Protein AF-A0A948BK67-F1 (afdb_monomer_lite)

Sequence (269 aa):
MIAENPGLGVGPEWIDKSIKQIMNIDFAQYCSCSNPEFAYELKALFIIAAKDGGKRSFLITENIPMFFSLVLCCYGIEWSNELKNLRRKANSFIRKKKKNTPFWQNYPLFSDTDEISPFSIDSRIAARIADLTPMARLHLLSFAEKGVASLMKGASHKMRSLGLNPLETAPVILASDLCELIADFEVVKDIYSKNDLITLLEEKGIDFKKSWKKGQLLEAIASRDPAFVDQVSDREKIVRIKPEYQHEFYSMVAHAKTMQKNIELLCFA

Radius of gyration: 22.06 Å; chains: 1; bounding box: 52×49×60 Å

pLDDT: mean 88.75, std 11.78, range [31.38, 97.62]

Foldseek 3Di:
DPPQQCQDDDPPVQLVVQLVVLVPDPCVQFKDFPDPCLSVVLSLLSSLLCPSDGALLCCVVVLSLLLVLLLPLLTQMDGDPCLVVLLVLNQVVLVVCLVPPPSSVPDDRDDPPLDADRADFPNVVSVLLNVADSLLSSLVLQCLVVQKAQLQPSDDPVSVSSVRDSVVNLVVNVVSVQKDQDLDLVRVLVVDDLVRLVVVCVVVVFDDDPPDDSSVSSVSVCVVPVCVSVVCSVVRVIIGGDPVCSVSSVSSSVSSVSCSVSSSSVSSD

Secondary structure (DSSP, 8-state):
---S---S---THHHHHHHHHHHT--GGGTEE-S-THHHHHHHHHHHHHGGG-S-GGGGGGGTHHHHHHHHHTTS-PEEPTTHHHHHHHHHHHHHHHTTT-HHHHHPPPPPTT-PPPP----HHHHHHHHTS-HHHHHHHHHHGGGSEEEHHHH--HHHHHTT--HHHHHHHHHHTTSEEE---HHHHHHHS-HHHHHHHHHHTT----TT--HHHHHHHHHHH-TTHHHHHHHHHTEEEE-GGGHHHHHHHHHHHHHHHHHHHHHTT-

Structure (mmCIF, N/CA/C/O backbone):
data_AF-A0A948BK67-F1
#
_entry.id   AF-A0A948BK67-F1
#
loop_
_atom_site.group_PDB
_atom_site.id
_atom_site.type_symbol
_atom_site.label_atom_id
_atom_site.label_alt_id
_atom_site.label_comp_id
_atom_site.label_asym_id
_atom_site.label_entity_id
_atom_site.label_seq_id
_atom_site.pdbx_PDB_ins_code
_atom_site.Cartn_x
_atom_site.Cartn_y
_atom_site.Cartn_z
_atom_site.occupancy
_atom_site.B_iso_or_equiv
_atom_site.auth_seq_id
_atom_site.auth_comp_id
_atom_site.auth_asym_id
_atom_site.auth_atom_id
_atom_site.pdbx_PDB_model_num
ATOM 1 N N . MET A 1 1 ? 13.387 30.067 -8.156 1.00 36.12 1 MET A N 1
ATOM 2 C CA . MET A 1 1 ? 13.309 28.757 -8.846 1.00 36.12 1 MET A CA 1
ATOM 3 C C . MET A 1 1 ? 11.980 28.075 -8.500 1.00 36.12 1 MET A C 1
ATOM 5 O O . MET A 1 1 ? 11.963 27.163 -7.691 1.00 36.12 1 MET A O 1
ATOM 9 N N . ILE A 1 2 ? 10.865 28.533 -9.083 1.00 31.38 2 ILE A N 1
ATOM 10 C CA . ILE A 1 2 ? 9.512 27.948 -8.923 1.00 31.38 2 ILE A CA 1
ATOM 11 C C . ILE A 1 2 ? 8.970 27.642 -10.331 1.00 31.38 2 ILE A C 1
ATOM 13 O O . ILE A 1 2 ? 7.952 28.167 -10.753 1.00 31.38 2 ILE A O 1
ATOM 17 N N . ALA A 1 3 ? 9.739 26.895 -11.129 1.00 38.38 3 ALA A N 1
ATOM 18 C CA . ALA A 1 3 ? 9.403 26.617 -12.533 1.00 38.38 3 ALA A CA 1
ATOM 19 C C . ALA A 1 3 ? 9.453 25.122 -12.892 1.00 38.38 3 ALA A C 1
ATOM 21 O O . ALA A 1 3 ? 9.181 24.756 -14.028 1.00 38.38 3 ALA A O 1
ATOM 22 N N . GLU A 1 4 ? 9.789 24.242 -11.942 1.00 42.09 4 GLU A N 1
ATOM 23 C CA . GLU A 1 4 ? 9.797 22.787 -12.174 1.00 42.09 4 GLU A CA 1
ATOM 24 C C . GLU A 1 4 ? 8.578 22.065 -11.570 1.00 42.09 4 GLU A C 1
ATOM 26 O O . GLU A 1 4 ? 8.470 20.853 -11.726 1.00 42.09 4 GLU A O 1
ATOM 31 N N . ASN A 1 5 ? 7.650 22.788 -10.930 1.00 46.75 5 ASN A N 1
ATOM 32 C CA . ASN A 1 5 ? 6.375 22.242 -10.464 1.00 46.75 5 ASN A CA 1
ATOM 33 C C . ASN A 1 5 ? 5.241 23.224 -10.819 1.00 46.75 5 ASN A C 1
ATOM 35 O O . ASN A 1 5 ? 4.998 24.170 -10.063 1.00 46.75 5 ASN A O 1
ATOM 39 N N . PRO A 1 6 ? 4.619 23.103 -12.006 1.00 40.31 6 PRO A N 1
ATOM 40 C CA . PRO A 1 6 ? 3.613 24.044 -12.469 1.00 40.31 6 PRO A CA 1
ATOM 41 C C . PRO A 1 6 ? 2.272 23.651 -11.850 1.00 40.31 6 PRO A C 1
ATOM 43 O O . PRO A 1 6 ? 1.408 23.091 -12.511 1.00 40.31 6 PRO A O 1
ATOM 46 N N . GLY A 1 7 ? 2.106 23.921 -10.556 1.00 44.62 7 GLY A N 1
ATOM 47 C CA . GLY A 1 7 ? 0.868 23.609 -9.841 1.00 44.62 7 GLY A CA 1
ATOM 48 C C . GLY A 1 7 ? -0.361 24.376 -10.339 1.00 44.62 7 GLY A C 1
ATOM 49 O O . GLY A 1 7 ? -1.461 24.092 -9.887 1.00 44.62 7 GLY A O 1
ATOM 50 N N . LEU A 1 8 ? -0.221 25.347 -11.247 1.00 45.31 8 LEU A N 1
ATOM 51 C CA . LEU A 1 8 ? -1.327 26.172 -11.729 1.00 45.31 8 LEU A CA 1
ATOM 52 C C . LEU A 1 8 ? -1.055 26.620 -13.177 1.00 45.31 8 LEU A C 1
ATOM 54 O O . LEU A 1 8 ? -0.141 27.407 -13.411 1.00 45.31 8 LEU A O 1
ATOM 58 N N . GLY A 1 9 ? -1.861 26.143 -14.136 1.00 43.44 9 GLY A N 1
ATOM 59 C CA . GLY A 1 9 ? -2.033 26.813 -15.436 1.00 43.44 9 GLY A CA 1
ATOM 60 C C . GLY A 1 9 ? -1.547 26.099 -16.703 1.00 43.44 9 GLY A C 1
ATOM 61 O O . GLY A 1 9 ? -1.050 26.773 -17.600 1.00 43.44 9 GLY A O 1
ATOM 62 N N . VAL A 1 10 ? -1.694 24.776 -16.833 1.00 50.28 10 VAL A N 1
ATOM 63 C CA . VAL A 1 10 ? -1.380 24.084 -18.098 1.00 50.28 10 VAL A CA 1
ATOM 64 C C . VAL A 1 10 ? -2.610 23.297 -18.572 1.00 50.28 10 VAL A C 1
ATOM 66 O O . VAL A 1 10 ? -3.127 22.462 -17.833 1.00 50.28 10 VAL A O 1
ATOM 69 N N . GLY A 1 11 ? -3.116 23.601 -19.775 1.00 54.94 11 GLY A N 1
ATOM 70 C CA . GLY A 1 11 ? -4.283 22.936 -20.383 1.00 54.94 11 GLY A CA 1
ATOM 71 C C . GLY A 1 11 ? -4.038 21.451 -20.711 1.00 54.94 11 GLY A C 1
ATOM 72 O O . GLY A 1 11 ? -2.898 21.008 -20.642 1.00 54.94 11 GLY A O 1
ATOM 73 N N . PRO A 1 12 ? -5.057 20.664 -21.101 1.00 63.28 12 PRO A N 1
ATOM 74 C CA . PRO A 1 12 ? -4.983 19.193 -21.223 1.00 63.28 12 PRO A CA 1
ATOM 75 C C . PRO A 1 12 ? -3.845 18.644 -22.116 1.00 63.28 12 PRO A C 1
ATOM 77 O O . PRO A 1 12 ? -3.436 17.496 -21.982 1.00 63.28 12 PRO A O 1
ATOM 80 N N . GLU A 1 13 ? -3.242 19.468 -22.967 1.00 72.38 13 GLU A N 1
ATOM 81 C CA . GLU A 1 13 ? -2.124 19.094 -23.840 1.00 72.38 13 GLU A CA 1
ATOM 82 C C . GLU A 1 13 ? -0.883 18.558 -23.098 1.00 72.38 13 GLU A C 1
ATOM 84 O O . GLU A 1 13 ? -0.126 17.746 -23.643 1.00 72.38 13 GLU A O 1
ATOM 89 N N . TRP A 1 14 ? -0.635 18.991 -21.854 1.00 74.06 14 TRP A N 1
ATOM 90 C CA . TRP A 1 14 ? 0.528 18.504 -21.102 1.00 74.06 14 TRP A CA 1
ATOM 91 C C . TRP A 1 14 ? 0.354 17.048 -20.664 1.00 74.06 14 TRP A C 1
ATOM 93 O O . TRP A 1 14 ? 1.332 16.294 -20.690 1.00 74.06 14 TRP A O 1
ATOM 103 N N . ILE A 1 15 ? -0.869 16.642 -20.296 1.00 79.62 15 ILE A N 1
ATOM 104 C CA . ILE A 1 15 ? -1.138 15.265 -19.881 1.00 79.62 15 ILE A CA 1
ATOM 105 C C . ILE A 1 15 ? -1.090 14.345 -21.099 1.00 79.62 15 ILE A C 1
ATOM 107 O O . ILE A 1 15 ? -0.461 13.293 -21.023 1.00 79.62 15 ILE A O 1
ATOM 111 N N . ASP A 1 16 ? -1.573 14.798 -22.259 1.00 83.69 16 ASP A N 1
ATOM 112 C CA . ASP A 1 16 ? -1.442 14.068 -23.526 1.00 83.69 16 ASP A CA 1
ATOM 113 C C . ASP A 1 16 ? 0.023 13.830 -23.902 1.00 83.69 16 ASP A C 1
ATOM 115 O O . ASP A 1 16 ? 0.402 12.740 -24.342 1.00 83.69 16 ASP A O 1
ATOM 119 N N . LYS A 1 17 ? 0.885 14.837 -23.707 1.00 86.25 17 LYS A N 1
ATOM 120 C CA . LYS A 1 17 ? 2.327 14.699 -23.937 1.00 86.25 17 LYS A CA 1
ATOM 121 C C . LYS A 1 17 ? 2.958 13.701 -22.967 1.00 86.25 17 LYS A C 1
ATOM 123 O O . LYS A 1 17 ? 3.756 12.871 -23.404 1.00 86.25 17 LYS A O 1
ATOM 128 N N . SER A 1 18 ? 2.612 13.762 -21.683 1.00 86.50 18 SER A N 1
ATOM 129 C CA . SER A 1 18 ? 3.101 12.817 -20.671 1.00 86.50 18 SER A CA 1
ATOM 130 C C . SER A 1 18 ? 2.647 11.386 -20.962 1.00 86.50 18 SER A C 1
ATOM 132 O O . SER A 1 18 ? 3.473 10.474 -20.940 1.00 86.50 18 SER A O 1
ATOM 134 N N . ILE A 1 19 ? 1.375 11.194 -21.322 1.00 89.69 19 ILE A N 1
ATOM 135 C CA . ILE A 1 19 ? 0.815 9.900 -21.725 1.00 89.69 19 ILE A CA 1
ATOM 136 C C . ILE A 1 19 ? 1.571 9.364 -22.940 1.00 89.69 19 ILE A C 1
ATOM 138 O O . ILE A 1 19 ? 2.088 8.253 -22.882 1.00 89.69 19 ILE A O 1
ATOM 142 N N . LYS A 1 20 ? 1.726 10.157 -24.009 1.00 90.19 20 LYS A N 1
ATOM 143 C CA . LYS A 1 20 ? 2.494 9.750 -25.201 1.00 90.19 20 LYS A CA 1
ATOM 144 C C . LYS A 1 20 ? 3.927 9.353 -24.849 1.00 90.19 20 LYS A C 1
ATOM 146 O O . LYS A 1 20 ? 4.416 8.336 -25.329 1.00 90.19 20 LYS A O 1
ATOM 151 N N . GLN A 1 21 ? 4.594 10.122 -23.988 1.00 91.25 21 GLN A N 1
ATOM 152 C CA . GLN A 1 21 ? 5.943 9.790 -23.533 1.00 91.25 21 GLN A CA 1
ATOM 153 C C . GLN A 1 21 ? 5.996 8.454 -22.794 1.00 91.25 21 GLN A C 1
ATOM 155 O O . GLN A 1 21 ? 6.935 7.709 -23.030 1.00 91.25 21 GLN A O 1
ATOM 160 N N . ILE A 1 22 ? 5.027 8.157 -21.924 1.00 93.25 22 ILE A N 1
ATOM 161 C CA . ILE A 1 22 ? 4.960 6.888 -21.182 1.00 93.25 22 ILE A CA 1
ATOM 162 C C . ILE A 1 22 ? 4.625 5.725 -22.117 1.00 93.25 22 ILE A C 1
ATOM 164 O O . ILE A 1 22 ? 5.255 4.673 -22.042 1.00 93.25 22 ILE A O 1
ATOM 168 N N . MET A 1 23 ? 3.678 5.918 -23.036 1.00 92.75 23 MET A N 1
ATOM 169 C CA . MET A 1 23 ? 3.281 4.892 -24.002 1.00 92.75 23 MET A CA 1
ATOM 170 C C . MET A 1 23 ? 4.434 4.477 -24.920 1.00 92.75 23 MET A C 1
ATOM 172 O O . MET A 1 23 ? 4.515 3.298 -25.272 1.00 92.75 23 MET A O 1
ATOM 176 N N . ASN A 1 24 ? 5.336 5.415 -25.230 1.00 93.88 24 ASN A N 1
ATOM 177 C CA . ASN A 1 24 ? 6.541 5.198 -26.030 1.00 93.88 24 ASN A CA 1
ATOM 178 C C . ASN A 1 24 ? 7.707 4.554 -25.258 1.00 93.88 24 ASN A C 1
ATOM 180 O O . ASN A 1 24 ? 8.718 4.233 -25.878 1.00 93.88 24 ASN A O 1
ATOM 184 N N . ILE A 1 25 ? 7.613 4.383 -23.933 1.00 92.44 25 ILE A N 1
ATOM 185 C CA . ILE A 1 25 ? 8.629 3.636 -23.183 1.00 92.44 25 ILE A CA 1
ATOM 186 C C . ILE A 1 25 ? 8.475 2.154 -23.520 1.00 92.44 25 ILE A C 1
ATOM 188 O O . ILE A 1 25 ? 7.410 1.558 -23.310 1.00 92.44 25 ILE A O 1
ATOM 192 N N . ASP A 1 26 ? 9.561 1.554 -23.997 1.00 92.06 26 ASP A N 1
ATOM 193 C CA . ASP A 1 26 ? 9.670 0.110 -24.142 1.00 92.06 26 ASP A CA 1
ATOM 194 C C . ASP A 1 26 ? 10.043 -0.524 -22.795 1.00 92.06 26 ASP A C 1
ATOM 196 O O . ASP A 1 26 ? 11.209 -0.760 -22.485 1.00 92.06 26 ASP A O 1
ATOM 200 N N . PHE A 1 27 ? 9.039 -0.753 -21.944 1.00 92.12 27 PHE A N 1
ATOM 201 C CA . PHE A 1 27 ? 9.260 -1.398 -20.647 1.00 92.12 27 PHE A CA 1
ATOM 202 C C . PHE A 1 27 ? 9.776 -2.839 -20.775 1.00 92.12 27 PHE A C 1
ATOM 204 O O . PHE A 1 27 ? 10.457 -3.300 -19.859 1.00 92.12 27 PHE A O 1
ATOM 211 N N . ALA A 1 28 ? 9.529 -3.515 -21.905 1.00 91.62 28 ALA A N 1
ATOM 212 C CA . ALA A 1 28 ? 10.015 -4.873 -22.144 1.00 91.62 28 ALA A CA 1
ATOM 213 C C . ALA A 1 28 ? 11.549 -4.930 -22.242 1.00 91.62 28 ALA A C 1
ATOM 215 O O . ALA A 1 28 ? 12.147 -5.949 -21.904 1.00 91.62 28 ALA A O 1
ATOM 216 N N . GLN A 1 29 ? 12.200 -3.817 -22.609 1.00 93.06 29 GLN A N 1
ATOM 217 C CA . GLN A 1 29 ? 13.656 -3.691 -22.542 1.00 93.06 29 GLN A CA 1
ATOM 218 C C . GLN A 1 29 ? 14.184 -3.845 -21.108 1.00 93.06 29 GLN A C 1
ATOM 220 O O . GLN A 1 29 ? 15.306 -4.304 -20.928 1.00 93.06 29 GLN A O 1
ATOM 225 N N . TYR A 1 30 ? 13.413 -3.447 -20.090 1.00 92.44 30 TYR A N 1
ATOM 226 C CA . TYR A 1 30 ? 13.887 -3.355 -18.706 1.00 92.44 30 TYR A CA 1
ATOM 227 C C . TYR A 1 30 ? 13.404 -4.500 -17.820 1.00 92.44 30 TYR A C 1
ATOM 229 O O . TYR A 1 30 ? 14.154 -4.935 -16.944 1.00 92.44 30 TYR A O 1
ATOM 237 N N . CYS A 1 31 ? 12.187 -4.984 -18.043 1.00 91.38 31 CYS A N 1
ATOM 238 C CA . CYS A 1 31 ? 11.559 -6.030 -17.248 1.00 91.38 31 CYS A CA 1
ATOM 239 C C . CYS A 1 31 ? 10.608 -6.875 -18.094 1.00 91.38 31 CYS A C 1
ATOM 241 O O . CYS A 1 31 ? 9.979 -6.368 -19.022 1.00 91.38 31 CYS A O 1
ATOM 243 N N . SER A 1 32 ? 10.449 -8.142 -17.726 1.00 89.94 32 SER A N 1
ATOM 244 C CA . SER A 1 32 ? 9.515 -9.060 -18.370 1.00 89.94 32 SER A CA 1
ATOM 245 C C . SER A 1 32 ? 8.740 -9.880 -17.343 1.00 89.94 32 SER A C 1
ATOM 247 O O . SER A 1 32 ? 9.155 -10.022 -16.194 1.00 89.94 32 SER A O 1
ATOM 249 N N . CYS A 1 33 ? 7.579 -10.375 -17.751 1.00 88.19 33 CYS A N 1
ATOM 250 C CA . CYS A 1 33 ? 6.744 -11.269 -16.968 1.00 88.19 33 CYS A CA 1
ATOM 251 C C . CYS A 1 33 ? 5.984 -12.180 -17.935 1.00 88.19 33 CYS A C 1
ATOM 253 O O . CYS A 1 33 ? 5.685 -11.775 -19.060 1.00 88.19 33 CYS A O 1
ATOM 255 N N . SER A 1 34 ? 5.646 -13.391 -17.498 1.00 84.94 34 SER A N 1
ATOM 256 C CA . SER A 1 34 ? 4.784 -14.296 -18.261 1.00 84.94 34 SER A CA 1
ATOM 257 C C . SER A 1 34 ? 3.343 -13.786 -18.375 1.00 84.94 34 SER A C 1
ATOM 259 O O . SER A 1 34 ? 2.644 -14.157 -19.316 1.00 84.94 34 SER A O 1
ATOM 261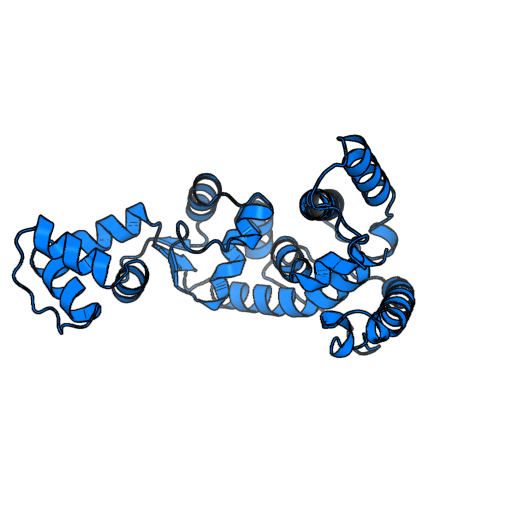 N N . ASN A 1 35 ? 2.896 -12.930 -17.448 1.00 84.75 35 ASN A N 1
ATOM 262 C CA . ASN A 1 35 ? 1.565 -12.336 -17.498 1.00 84.75 35 ASN A CA 1
ATOM 263 C C . ASN A 1 35 ? 1.532 -11.169 -18.515 1.00 84.75 35 ASN A C 1
ATOM 265 O O . ASN A 1 35 ? 2.246 -10.180 -18.323 1.00 84.75 35 ASN A O 1
ATOM 269 N N . PRO A 1 36 ? 0.696 -11.237 -19.571 1.00 81.81 36 PRO A N 1
ATOM 270 C CA . PRO A 1 36 ? 0.620 -10.197 -20.598 1.00 81.81 36 PRO A CA 1
ATOM 271 C C . PRO A 1 36 ? 0.027 -8.869 -20.098 1.00 81.81 36 PRO A C 1
ATOM 273 O O . PRO A 1 36 ? 0.281 -7.825 -20.701 1.00 81.81 36 PRO A O 1
ATOM 276 N N . GLU A 1 37 ? -0.737 -8.872 -19.003 1.00 85.25 37 GLU A N 1
ATOM 277 C CA . GLU A 1 37 ? -1.351 -7.668 -18.428 1.00 85.25 37 GLU A CA 1
ATOM 278 C C . GLU A 1 37 ? -0.326 -6.775 -17.722 1.00 85.25 37 GLU A C 1
ATOM 280 O O . GLU A 1 37 ? -0.482 -5.553 -17.699 1.00 85.25 37 GLU A O 1
ATOM 285 N N . PHE A 1 38 ? 0.776 -7.359 -17.239 1.00 89.44 38 PHE A N 1
ATOM 286 C CA . PHE A 1 38 ? 1.829 -6.666 -16.495 1.00 89.44 38 PHE A CA 1
ATOM 287 C C . PHE A 1 38 ? 2.298 -5.371 -17.178 1.00 89.44 38 PHE A C 1
ATOM 289 O O . PHE A 1 38 ? 2.384 -4.316 -16.547 1.00 89.44 38 PHE A O 1
ATOM 296 N N . ALA A 1 39 ? 2.582 -5.431 -18.482 1.00 89.19 39 ALA A N 1
ATOM 297 C CA . ALA A 1 39 ? 3.095 -4.280 -19.221 1.00 89.19 39 ALA A CA 1
ATOM 298 C C . ALA A 1 39 ? 2.056 -3.151 -19.336 1.00 89.19 39 ALA A C 1
ATOM 300 O O . ALA A 1 39 ? 2.412 -1.969 -19.274 1.00 89.19 39 ALA A O 1
ATOM 301 N N . TYR A 1 40 ? 0.775 -3.502 -19.487 1.00 90.75 40 TYR A N 1
ATOM 302 C CA . TYR A 1 40 ? -0.317 -2.532 -19.538 1.00 90.75 40 TYR A CA 1
ATOM 303 C C . TYR A 1 40 ? -0.541 -1.886 -18.173 1.00 90.75 40 TYR A C 1
ATOM 305 O O . TYR A 1 40 ? -0.668 -0.664 -18.094 1.00 90.75 40 TYR A O 1
ATOM 313 N N . GLU A 1 41 ? -0.505 -2.673 -17.099 1.00 94.19 41 GLU A N 1
ATOM 314 C CA . GLU A 1 41 ? -0.642 -2.159 -15.738 1.00 94.19 41 GLU A CA 1
ATOM 315 C C . GLU A 1 41 ? 0.506 -1.236 -15.350 1.00 94.19 41 GLU A C 1
ATOM 317 O O . GLU A 1 41 ? 0.268 -0.148 -14.829 1.00 94.19 41 GLU A O 1
ATOM 322 N N . LEU A 1 42 ? 1.747 -1.614 -15.663 1.00 94.81 42 LEU A N 1
ATOM 323 C CA . LEU A 1 42 ? 2.912 -0.770 -15.414 1.00 94.81 42 LEU A CA 1
ATOM 324 C C . LEU A 1 42 ? 2.770 0.589 -16.117 1.00 94.81 42 LEU A C 1
ATOM 326 O O . LEU A 1 42 ? 2.984 1.634 -15.498 1.00 94.81 42 LEU A O 1
ATOM 330 N N . LYS A 1 43 ? 2.342 0.598 -17.388 1.00 94.25 43 LYS A N 1
ATOM 331 C CA . LYS A 1 43 ? 2.063 1.841 -18.127 1.00 94.25 43 LYS A CA 1
ATOM 332 C C . LYS A 1 43 ? 0.937 2.648 -17.478 1.00 94.25 43 LYS A C 1
ATOM 334 O O . LYS A 1 43 ? 1.100 3.853 -17.286 1.00 94.25 43 LYS A O 1
ATOM 339 N N . ALA A 1 44 ? -0.170 2.003 -17.113 1.00 94.31 44 ALA A N 1
ATOM 340 C CA . ALA A 1 44 ? -1.310 2.658 -16.476 1.00 94.31 44 ALA A CA 1
ATOM 341 C C . ALA A 1 44 ? -0.922 3.316 -15.142 1.00 94.31 44 ALA A C 1
ATOM 343 O O . ALA A 1 44 ? -1.268 4.473 -14.904 1.00 94.31 44 ALA A O 1
ATOM 344 N N . LEU A 1 45 ? -0.132 2.630 -14.313 1.00 95.38 45 LEU A N 1
ATOM 345 C CA . LEU A 1 45 ? 0.386 3.164 -13.054 1.00 95.38 45 LEU A CA 1
ATOM 346 C C . LEU A 1 45 ? 1.214 4.435 -13.280 1.00 95.38 45 LEU A C 1
ATOM 348 O O . LEU A 1 45 ? 0.971 5.452 -12.626 1.00 95.38 45 LEU A O 1
ATOM 352 N N . PHE A 1 46 ? 2.144 4.423 -14.243 1.00 94.81 46 PHE A N 1
ATOM 353 C CA . PHE A 1 46 ? 2.928 5.614 -14.591 1.00 94.81 46 PHE A CA 1
ATOM 354 C C . PHE A 1 46 ? 2.063 6.766 -15.116 1.00 94.81 46 PHE A C 1
ATOM 356 O O . PHE A 1 46 ? 2.347 7.921 -14.797 1.00 94.81 46 PHE A O 1
ATOM 363 N N . ILE A 1 47 ? 1.021 6.474 -15.901 1.00 93.00 47 ILE A N 1
ATOM 364 C CA . ILE A 1 47 ? 0.085 7.488 -16.409 1.00 93.00 47 ILE A CA 1
ATOM 365 C C . ILE A 1 47 ? -0.666 8.148 -15.252 1.00 93.00 47 ILE A C 1
ATOM 367 O O . ILE A 1 47 ? -0.687 9.374 -15.159 1.00 93.00 47 ILE A O 1
ATOM 371 N N . ILE A 1 48 ? -1.225 7.348 -14.342 1.00 91.94 48 ILE A N 1
ATOM 372 C CA . ILE A 1 48 ? -1.948 7.849 -13.168 1.00 91.94 48 ILE A CA 1
ATOM 373 C C . ILE A 1 48 ? -1.021 8.696 -12.292 1.00 91.94 48 ILE A C 1
ATOM 375 O O . ILE A 1 48 ? -1.389 9.793 -11.881 1.00 91.94 48 ILE A O 1
ATOM 379 N N . ALA A 1 49 ? 0.206 8.236 -12.046 1.00 91.62 49 ALA A N 1
ATOM 380 C CA . ALA A 1 49 ? 1.170 8.989 -11.251 1.00 91.62 49 ALA A CA 1
ATOM 381 C C . ALA A 1 49 ? 1.606 10.310 -11.911 1.00 91.62 49 ALA A C 1
ATOM 383 O O . ALA A 1 49 ? 2.007 11.238 -11.215 1.00 91.62 49 ALA A O 1
ATOM 384 N N . ALA A 1 50 ? 1.506 10.427 -13.237 1.00 88.88 50 ALA A N 1
ATOM 385 C CA . ALA A 1 50 ? 1.831 11.651 -13.962 1.00 88.88 50 ALA A CA 1
ATOM 386 C C . ALA A 1 50 ? 0.709 12.708 -13.937 1.00 88.88 50 ALA A C 1
ATOM 388 O O . ALA A 1 50 ? 0.942 13.823 -14.399 1.00 88.88 50 ALA A O 1
ATOM 389 N N . LYS A 1 51 ? -0.486 12.402 -13.405 1.00 84.88 51 LYS A N 1
ATOM 390 C CA . LYS A 1 51 ? -1.669 13.293 -13.429 1.00 84.88 51 LYS A CA 1
ATOM 391 C C . LYS A 1 51 ? -1.480 14.638 -12.705 1.00 84.88 51 LYS A C 1
ATOM 393 O O . LYS A 1 51 ? -2.226 15.573 -12.968 1.00 84.88 51 LYS A O 1
ATOM 398 N N . ASP A 1 52 ? -0.519 14.723 -11.787 1.00 77.81 52 ASP A N 1
ATOM 399 C CA . ASP A 1 52 ? -0.220 15.951 -11.039 1.00 77.81 52 ASP A CA 1
ATOM 400 C C . ASP A 1 52 ? 0.919 16.754 -11.715 1.00 77.81 52 ASP A C 1
ATOM 402 O O . ASP A 1 52 ? 1.346 17.797 -11.223 1.00 77.81 52 ASP A O 1
ATOM 406 N N . GLY A 1 53 ? 1.399 16.290 -12.878 1.00 77.88 53 GLY A N 1
ATOM 407 C CA . GLY A 1 53 ? 2.456 16.922 -13.658 1.00 77.88 53 GLY A CA 1
ATOM 408 C C . GLY A 1 53 ? 3.871 16.605 -13.166 1.00 77.88 53 GLY A C 1
ATOM 409 O O . GLY A 1 53 ? 4.115 15.686 -12.388 1.00 77.88 53 GLY A O 1
ATOM 410 N N . GLY A 1 54 ? 4.845 17.367 -13.670 1.00 80.69 54 GLY A N 1
ATOM 411 C CA . GLY A 1 54 ? 6.257 17.204 -13.317 1.00 80.69 54 GLY A CA 1
ATOM 412 C C . GLY A 1 54 ? 6.989 16.099 -14.093 1.00 80.69 54 GLY A C 1
ATOM 413 O O . GLY A 1 54 ? 6.447 15.423 -14.965 1.00 80.69 54 GLY A O 1
ATOM 414 N N . LYS A 1 55 ? 8.292 15.953 -13.823 1.00 85.94 55 LYS A N 1
ATOM 415 C CA . LYS A 1 55 ? 9.125 14.909 -14.450 1.00 85.94 55 LYS A CA 1
ATOM 416 C C . LYS A 1 55 ? 9.009 13.605 -13.659 1.00 85.94 55 LYS A C 1
ATOM 418 O O . LYS A 1 55 ? 9.141 13.639 -12.438 1.00 85.94 55 LYS A O 1
ATOM 423 N N . ARG A 1 56 ? 8.914 12.461 -14.353 1.00 90.81 56 ARG A N 1
ATOM 424 C CA . ARG A 1 56 ? 8.842 11.107 -13.751 1.00 90.81 56 ARG A CA 1
ATOM 425 C C . ARG A 1 56 ? 9.904 10.837 -12.681 1.00 90.81 56 ARG A C 1
ATOM 427 O O . ARG A 1 56 ? 9.613 10.205 -11.677 1.00 90.81 56 ARG A O 1
ATOM 434 N N . SER A 1 57 ? 11.110 11.381 -12.838 1.00 89.81 57 SER A N 1
ATOM 435 C CA . SER A 1 57 ? 12.190 11.261 -11.848 1.00 89.81 57 SER A CA 1
ATOM 436 C C . SER A 1 57 ? 11.816 11.758 -10.443 1.00 89.81 57 SER A C 1
ATOM 438 O O . SER A 1 57 ? 12.449 11.360 -9.473 1.00 89.81 57 SER A O 1
ATOM 440 N N . PHE A 1 58 ? 10.827 12.651 -10.318 1.00 90.19 58 PHE A N 1
ATOM 441 C CA . PHE A 1 58 ? 10.359 13.168 -9.029 1.00 90.19 58 PHE A CA 1
ATOM 442 C C . PHE A 1 58 ? 9.282 12.302 -8.370 1.00 90.19 58 PHE A C 1
ATOM 444 O O . PHE A 1 58 ? 9.018 12.498 -7.193 1.00 90.19 58 PHE A O 1
ATOM 451 N N . LEU A 1 59 ? 8.736 11.287 -9.047 1.00 91.56 59 LEU A N 1
ATOM 452 C CA . LEU A 1 59 ? 7.822 10.325 -8.411 1.00 91.56 59 LEU A CA 1
ATOM 453 C C . LEU A 1 59 ? 8.475 9.630 -7.200 1.00 91.56 59 LEU A C 1
ATOM 455 O O . LEU A 1 59 ? 7.811 9.293 -6.221 1.00 91.56 59 LEU A O 1
ATOM 459 N N . ILE A 1 60 ? 9.804 9.492 -7.233 1.00 92.19 60 ILE A N 1
ATOM 460 C CA . ILE A 1 60 ? 10.628 8.959 -6.142 1.00 92.19 60 ILE A CA 1
ATOM 461 C C . ILE A 1 60 ? 10.488 9.793 -4.862 1.00 92.19 60 ILE A C 1
ATOM 463 O O . ILE A 1 60 ? 10.473 9.234 -3.768 1.00 92.19 60 ILE A O 1
ATOM 467 N N . THR A 1 61 ? 10.332 11.120 -4.965 1.00 87.62 61 THR A N 1
ATOM 468 C CA . THR A 1 61 ? 10.265 11.996 -3.780 1.00 87.62 61 THR A CA 1
ATOM 469 C C . THR A 1 61 ? 9.002 11.790 -2.953 1.00 87.62 61 THR A C 1
ATOM 471 O O . THR A 1 61 ? 8.916 12.249 -1.820 1.00 87.62 61 THR A O 1
ATOM 474 N N . GLU A 1 62 ? 8.016 11.110 -3.529 1.00 85.94 62 GLU A N 1
ATOM 475 C CA . GLU A 1 62 ? 6.695 10.901 -2.951 1.00 85.94 62 GLU A CA 1
ATOM 476 C C . GLU A 1 62 ? 6.417 9.431 -2.614 1.00 85.94 62 GLU A C 1
ATOM 478 O O . GLU A 1 62 ? 5.278 9.071 -2.317 1.00 85.94 62 GLU A O 1
ATOM 483 N N . ASN A 1 63 ? 7.450 8.582 -2.666 1.00 88.38 63 ASN A N 1
ATOM 484 C CA . ASN A 1 63 ? 7.362 7.143 -2.413 1.00 88.38 63 ASN A CA 1
ATOM 485 C C . ASN A 1 63 ? 6.402 6.383 -3.360 1.00 88.38 63 ASN A C 1
ATOM 487 O O . ASN A 1 63 ? 5.959 5.280 -3.048 1.00 88.38 63 ASN A O 1
ATOM 491 N N . ILE A 1 64 ? 6.098 6.942 -4.540 1.00 94.12 64 ILE A N 1
ATOM 492 C CA . ILE A 1 64 ? 5.263 6.290 -5.566 1.00 94.12 64 ILE A CA 1
ATOM 493 C C . ILE A 1 64 ? 5.813 4.916 -5.993 1.00 94.12 64 ILE A C 1
ATOM 495 O O . ILE A 1 64 ? 5.015 3.984 -6.115 1.00 94.12 64 ILE A O 1
ATOM 499 N N . PRO A 1 65 ? 7.139 4.726 -6.168 1.00 95.06 65 PRO A N 1
ATOM 500 C CA . PRO A 1 65 ? 7.700 3.427 -6.543 1.00 95.06 65 PRO A CA 1
ATOM 501 C C . PRO A 1 65 ? 7.365 2.291 -5.572 1.00 95.06 65 PRO A C 1
ATOM 503 O O . PRO A 1 65 ? 7.200 1.151 -6.007 1.00 95.06 65 PRO A O 1
ATOM 506 N N . MET A 1 66 ? 7.205 2.583 -4.277 1.00 95.00 66 MET A N 1
ATOM 507 C CA . MET A 1 66 ? 6.782 1.574 -3.305 1.00 95.00 66 MET A CA 1
ATOM 508 C C . MET A 1 66 ? 5.343 1.118 -3.568 1.00 95.00 66 MET A C 1
ATOM 510 O O . MET A 1 66 ? 5.063 -0.077 -3.552 1.00 95.00 66 MET A O 1
ATOM 514 N N . PHE A 1 67 ? 4.429 2.040 -3.887 1.00 95.56 67 PHE A N 1
ATOM 515 C CA . PHE A 1 67 ? 3.050 1.677 -4.227 1.00 95.56 67 PHE A CA 1
ATOM 516 C C . PHE A 1 67 ? 2.979 0.836 -5.497 1.00 95.56 67 PHE A C 1
ATOM 518 O O . PHE A 1 67 ? 2.261 -0.156 -5.529 1.00 95.56 67 PHE A O 1
ATOM 525 N N . PHE A 1 68 ? 3.764 1.179 -6.516 1.00 96.06 68 PHE A N 1
ATOM 526 C CA . PHE A 1 68 ? 3.852 0.369 -7.732 1.00 96.06 68 PHE A CA 1
ATOM 527 C C . PHE A 1 68 ? 4.388 -1.026 -7.417 1.00 96.06 68 PHE A C 1
ATOM 529 O O . PHE A 1 68 ? 3.854 -2.014 -7.907 1.00 96.06 68 PHE A O 1
ATOM 536 N N . SER A 1 69 ? 5.399 -1.117 -6.554 1.00 94.69 69 SER A N 1
ATOM 537 C CA . SER A 1 69 ? 5.961 -2.403 -6.142 1.00 94.69 69 SER A CA 1
ATOM 538 C C . SER A 1 69 ? 4.936 -3.263 -5.409 1.00 94.69 69 SER A C 1
ATOM 540 O O . SER A 1 69 ? 4.845 -4.447 -5.694 1.00 94.69 69 SER A O 1
ATOM 542 N N . LEU A 1 70 ? 4.110 -2.680 -4.533 1.00 94.88 70 LEU A N 1
ATOM 543 C CA . LEU A 1 70 ? 3.012 -3.402 -3.878 1.00 94.88 70 LEU A CA 1
ATOM 544 C C . LEU A 1 70 ? 1.966 -3.897 -4.883 1.00 94.88 70 LEU A C 1
ATOM 546 O O . LEU A 1 70 ? 1.476 -5.009 -4.758 1.00 94.88 70 LEU A O 1
ATOM 550 N N . VAL A 1 71 ? 1.631 -3.104 -5.901 1.00 95.31 71 VAL A N 1
ATOM 551 C CA . VAL A 1 71 ? 0.687 -3.532 -6.947 1.00 95.31 71 VAL A CA 1
ATOM 552 C C . VAL A 1 71 ? 1.249 -4.687 -7.779 1.00 95.31 71 VAL A C 1
ATOM 554 O O . VAL A 1 71 ? 0.518 -5.605 -8.150 1.00 95.31 71 VAL A O 1
ATOM 557 N N . LEU A 1 72 ? 2.544 -4.634 -8.087 1.00 93.62 72 LEU A N 1
ATOM 558 C CA . LEU A 1 72 ? 3.172 -5.505 -9.074 1.00 93.62 72 LEU A CA 1
ATOM 559 C C . LEU A 1 72 ? 3.895 -6.714 -8.462 1.00 93.62 72 LEU A C 1
ATOM 561 O O . LEU A 1 72 ? 4.293 -7.596 -9.212 1.00 93.62 72 LEU A O 1
ATOM 565 N N . CYS A 1 73 ? 4.059 -6.802 -7.136 1.00 91.38 73 CYS A N 1
ATOM 566 C CA . CYS A 1 73 ? 4.804 -7.897 -6.492 1.00 91.38 73 CYS A CA 1
ATOM 567 C C . CYS A 1 73 ? 4.120 -9.267 -6.565 1.00 91.38 73 CYS A C 1
ATOM 569 O O . CYS A 1 73 ? 4.741 -10.276 -6.240 1.00 91.38 73 CYS A O 1
ATOM 571 N N . CYS A 1 74 ? 2.854 -9.314 -6.988 1.00 90.31 74 CYS A N 1
ATOM 572 C CA . CYS A 1 74 ? 2.170 -10.558 -7.337 1.00 90.31 74 CYS A CA 1
ATOM 573 C C . CYS A 1 74 ? 2.665 -11.152 -8.665 1.00 90.31 74 CYS A C 1
ATOM 575 O O . CYS A 1 74 ? 2.491 -12.345 -8.904 1.00 90.31 74 CYS A O 1
ATOM 577 N N . TYR A 1 75 ? 3.310 -10.344 -9.508 1.00 88.88 75 TYR A N 1
ATOM 578 C CA . TYR A 1 75 ? 3.921 -10.802 -10.742 1.00 88.88 75 TYR A CA 1
ATOM 579 C C . TYR A 1 75 ? 5.350 -11.269 -10.480 1.00 88.88 75 TYR A C 1
ATOM 581 O O . TYR A 1 75 ? 6.147 -10.569 -9.856 1.00 88.88 75 TYR A O 1
ATOM 589 N N . GLY A 1 76 ? 5.699 -12.443 -11.007 1.00 85.00 76 GLY A N 1
ATOM 590 C CA . GLY A 1 76 ? 7.089 -12.886 -11.091 1.00 85.00 76 GLY A CA 1
ATOM 591 C C . GLY A 1 76 ? 7.828 -12.056 -12.138 1.00 85.00 76 GLY A C 1
ATOM 592 O O . GLY A 1 76 ? 7.910 -12.467 -13.293 1.00 85.00 76 GLY A O 1
ATOM 593 N N . ILE A 1 77 ? 8.281 -10.857 -11.761 1.00 88.56 77 ILE A N 1
ATOM 594 C CA . ILE A 1 77 ? 8.989 -9.948 -12.668 1.00 88.56 77 ILE A CA 1
ATOM 595 C C . ILE A 1 77 ? 10.449 -10.372 -12.787 1.00 88.56 77 ILE A C 1
ATOM 597 O O . ILE A 1 77 ? 11.194 -10.387 -11.805 1.00 88.56 77 ILE A O 1
ATOM 601 N N . GLU A 1 78 ? 10.878 -10.605 -14.018 1.00 88.75 78 GLU A N 1
ATOM 602 C CA . GLU A 1 78 ? 12.279 -10.769 -14.372 1.00 88.75 78 GLU A CA 1
ATOM 603 C C . GLU A 1 78 ? 12.862 -9.427 -14.812 1.00 88.75 78 GLU A C 1
ATOM 605 O O . GLU A 1 78 ? 12.326 -8.745 -15.688 1.00 88.75 78 GLU A O 1
ATOM 610 N N . TRP A 1 79 ? 13.981 -9.039 -14.207 1.00 89.44 79 TRP A N 1
ATOM 611 C CA . TRP A 1 79 ? 14.649 -7.771 -14.482 1.00 89.44 79 TRP A CA 1
ATOM 612 C C . TRP A 1 79 ? 15.833 -7.976 -15.419 1.00 89.44 79 TRP A C 1
ATOM 614 O O . TRP A 1 79 ? 16.661 -8.861 -15.216 1.00 89.44 79 TRP A O 1
ATOM 624 N N . SER A 1 80 ? 15.938 -7.132 -16.441 1.00 90.25 80 SER A N 1
ATOM 625 C CA . SER A 1 80 ? 17.015 -7.216 -17.425 1.00 90.25 80 SER A CA 1
ATOM 626 C C . SER A 1 80 ? 18.288 -6.490 -16.971 1.00 90.25 80 SER A C 1
ATOM 628 O O . SER A 1 80 ? 18.284 -5.600 -16.112 1.00 90.25 80 SER A O 1
ATOM 630 N N . ASN A 1 81 ? 19.390 -6.777 -17.665 1.00 89.19 81 ASN A N 1
ATOM 631 C CA . ASN A 1 81 ? 20.646 -6.047 -17.505 1.00 89.19 81 ASN A CA 1
ATOM 632 C C . ASN A 1 81 ? 20.577 -4.575 -17.960 1.00 89.19 81 ASN A C 1
ATOM 634 O O . ASN A 1 81 ? 21.445 -3.788 -17.575 1.00 89.19 81 ASN A O 1
ATOM 638 N N . GLU A 1 82 ? 19.554 -4.166 -18.719 1.00 91.12 82 GLU A N 1
ATOM 639 C CA . GLU A 1 82 ? 19.396 -2.782 -19.191 1.00 91.12 82 GLU A CA 1
ATOM 640 C C . GLU A 1 82 ? 19.103 -1.794 -18.054 1.00 91.12 82 GLU A C 1
ATOM 642 O O . GLU A 1 82 ? 19.368 -0.593 -18.179 1.00 91.12 82 GLU A O 1
ATOM 647 N N . LEU A 1 83 ? 18.686 -2.285 -16.880 1.00 90.69 83 LEU A N 1
ATOM 648 C CA . LEU A 1 83 ? 18.621 -1.474 -15.663 1.00 90.69 83 LEU A CA 1
ATOM 649 C C . LEU A 1 83 ? 19.969 -0.825 -15.309 1.00 90.69 83 LEU A C 1
ATOM 651 O O . LEU A 1 83 ? 19.987 0.270 -14.746 1.00 90.69 83 LEU A O 1
ATOM 655 N N . LYS A 1 84 ? 21.107 -1.423 -15.697 1.00 90.88 84 LYS A N 1
ATOM 656 C CA . LYS A 1 84 ? 22.445 -0.826 -15.515 1.00 90.88 84 LYS A CA 1
ATOM 657 C C . LYS A 1 84 ? 22.569 0.515 -16.248 1.00 90.88 84 LYS A C 1
ATOM 659 O O . LYS A 1 84 ? 23.199 1.447 -15.739 1.00 90.88 84 LYS A O 1
ATOM 664 N N . ASN A 1 85 ? 21.932 0.658 -17.411 1.00 92.19 85 ASN A N 1
ATOM 665 C CA . ASN A 1 85 ? 21.908 1.916 -18.154 1.00 92.19 85 ASN A CA 1
ATOM 666 C C . ASN A 1 85 ? 21.019 2.960 -17.461 1.00 92.19 85 ASN A C 1
ATOM 668 O O . ASN A 1 85 ? 21.434 4.116 -17.319 1.00 92.19 85 ASN A O 1
ATOM 672 N N . LEU A 1 86 ? 19.852 2.559 -16.945 1.00 94.00 86 LEU A N 1
ATOM 673 C CA . LEU A 1 86 ? 18.999 3.444 -16.142 1.00 94.00 86 LEU A CA 1
ATOM 674 C C . LEU A 1 86 ? 19.688 3.892 -14.855 1.00 94.00 86 LEU A C 1
ATOM 676 O O . LEU A 1 86 ? 19.646 5.074 -14.527 1.00 94.00 86 LEU A O 1
ATOM 680 N N . ARG A 1 87 ? 20.423 3.002 -14.184 1.00 94.69 87 ARG A N 1
ATOM 681 C CA . ARG A 1 87 ? 21.228 3.317 -12.996 1.00 94.69 87 ARG A CA 1
ATOM 682 C C . ARG A 1 87 ? 22.221 4.446 -13.259 1.00 94.69 87 ARG A C 1
ATOM 684 O O . ARG A 1 87 ? 22.314 5.396 -12.479 1.00 94.69 87 ARG A O 1
ATOM 691 N N . ARG A 1 88 ? 22.938 4.398 -14.388 1.00 94.50 88 ARG A N 1
ATOM 692 C CA . ARG A 1 88 ? 23.865 5.471 -14.797 1.00 94.50 88 ARG A CA 1
ATOM 693 C C . ARG A 1 88 ? 23.128 6.792 -15.039 1.00 94.50 88 ARG A C 1
ATOM 695 O O . ARG A 1 88 ? 23.586 7.832 -14.556 1.00 94.50 88 ARG A O 1
ATOM 702 N N . LYS A 1 89 ? 21.984 6.757 -15.740 1.00 95.44 89 LYS A N 1
ATOM 703 C CA . LYS A 1 89 ? 21.130 7.939 -15.975 1.00 95.44 89 LYS A CA 1
ATOM 704 C C . LYS A 1 89 ? 20.632 8.538 -14.653 1.00 95.44 89 LYS A C 1
ATOM 706 O O . LYS A 1 89 ? 20.817 9.736 -14.425 1.00 95.44 89 LYS A O 1
ATOM 711 N N . ALA A 1 90 ? 20.091 7.706 -13.766 1.00 95.75 90 ALA A N 1
ATOM 712 C CA . ALA A 1 90 ? 19.586 8.075 -12.447 1.00 95.75 90 ALA A CA 1
ATOM 713 C C . ALA A 1 90 ? 20.677 8.723 -11.587 1.00 95.75 90 ALA A C 1
ATOM 715 O O . ALA A 1 90 ? 20.527 9.854 -11.129 1.00 95.75 90 ALA A O 1
ATOM 716 N N . ASN A 1 91 ? 21.836 8.075 -11.457 1.00 96.12 91 ASN A N 1
ATOM 717 C CA . ASN A 1 91 ? 22.955 8.603 -10.676 1.00 96.12 91 ASN A CA 1
ATOM 718 C C . ASN A 1 91 ? 23.512 9.915 -11.256 1.00 96.12 91 ASN A C 1
ATOM 720 O O . ASN A 1 91 ? 23.909 10.806 -10.503 1.00 96.12 91 ASN A O 1
ATOM 724 N N . SER A 1 92 ? 23.528 10.078 -12.584 1.00 96.31 92 SER A N 1
ATOM 725 C CA . SER A 1 92 ? 23.885 11.351 -13.227 1.00 96.31 92 SER A CA 1
ATOM 726 C C . SER A 1 92 ? 22.886 12.459 -12.879 1.00 96.31 92 SER A C 1
ATOM 728 O O . SER A 1 92 ? 23.287 13.566 -12.507 1.00 96.31 92 SER A O 1
ATOM 730 N N . PHE A 1 93 ? 21.586 12.157 -12.928 1.00 95.25 93 PHE A N 1
ATOM 731 C CA . PHE A 1 93 ? 20.530 13.082 -12.521 1.00 95.25 93 PHE A CA 1
ATOM 732 C C . PHE A 1 93 ? 20.650 13.479 -11.043 1.00 95.25 93 PHE A C 1
ATOM 734 O O . PHE A 1 93 ? 20.682 14.673 -10.736 1.00 95.25 93 PHE A O 1
ATOM 741 N N . ILE A 1 94 ? 20.795 12.506 -10.138 1.00 95.00 94 ILE A N 1
ATOM 742 C CA . ILE A 1 94 ? 20.908 12.735 -8.690 1.00 95.00 94 ILE A CA 1
ATOM 743 C C . ILE A 1 94 ? 22.108 13.637 -8.385 1.00 95.00 94 ILE A C 1
ATOM 745 O O . ILE A 1 94 ? 21.963 14.638 -7.685 1.00 95.00 94 ILE A O 1
ATOM 749 N N . ARG A 1 95 ? 23.285 13.363 -8.968 1.00 95.25 95 ARG A N 1
ATOM 750 C CA . ARG A 1 95 ? 24.483 14.208 -8.788 1.00 95.25 95 ARG A CA 1
ATOM 751 C C . ARG A 1 95 ? 24.257 15.653 -9.232 1.00 95.25 95 ARG A C 1
ATOM 753 O O . ARG A 1 95 ? 24.729 16.572 -8.566 1.00 95.25 95 ARG A O 1
ATOM 760 N N . LYS A 1 96 ? 23.525 15.869 -10.330 1.00 94.50 96 LYS A N 1
ATOM 761 C CA . LYS A 1 96 ? 23.166 17.220 -10.791 1.00 94.50 96 LYS A CA 1
ATOM 762 C C . LYS A 1 96 ? 22.207 17.909 -9.815 1.00 94.50 96 LYS A C 1
ATOM 764 O O . LYS A 1 96 ? 22.399 19.085 -9.514 1.00 94.50 96 LYS A O 1
ATOM 769 N N . LYS A 1 97 ? 21.201 17.194 -9.300 1.00 92.88 97 LYS A N 1
ATOM 770 C CA . LYS A 1 97 ? 20.176 17.755 -8.402 1.00 92.88 97 LYS A CA 1
ATOM 771 C C . LYS A 1 97 ? 20.640 17.949 -6.958 1.00 92.88 97 LYS A C 1
ATOM 773 O O . LYS A 1 97 ? 20.150 18.878 -6.318 1.00 92.88 97 LYS A O 1
ATOM 778 N N . LYS A 1 98 ? 21.640 17.194 -6.481 1.00 92.94 98 LYS A N 1
ATOM 779 C CA . LYS A 1 98 ? 22.282 17.388 -5.162 1.00 92.94 98 LYS A CA 1
ATOM 780 C C . LYS A 1 98 ? 22.684 18.844 -4.899 1.00 92.94 98 LYS A C 1
ATOM 782 O O . LYS A 1 98 ? 22.627 19.295 -3.766 1.00 92.94 98 LYS A O 1
ATOM 787 N N . LYS A 1 99 ? 23.044 19.607 -5.934 1.00 88.31 99 LYS A N 1
ATOM 788 C CA . LYS A 1 99 ? 23.452 21.012 -5.779 1.00 88.31 99 LYS A CA 1
ATOM 789 C C . LYS A 1 99 ? 22.294 21.963 -5.454 1.00 88.31 99 LYS A C 1
ATOM 791 O O . LYS A 1 99 ? 22.508 22.949 -4.765 1.00 88.31 99 LYS A O 1
ATOM 796 N N . ASN A 1 100 ? 21.084 21.669 -5.937 1.00 85.69 100 ASN A N 1
ATOM 797 C CA . ASN A 1 100 ? 20.015 22.668 -6.058 1.00 85.69 100 ASN A CA 1
ATOM 798 C C . ASN A 1 100 ? 18.678 22.239 -5.432 1.00 85.69 100 ASN A C 1
ATOM 800 O O . ASN A 1 100 ? 17.708 22.991 -5.507 1.00 85.69 100 ASN A O 1
ATOM 804 N N . THR A 1 101 ? 18.567 21.029 -4.877 1.00 86.31 101 THR A N 1
ATOM 805 C CA . THR A 1 101 ? 17.281 20.505 -4.398 1.00 86.31 101 THR A CA 1
ATOM 806 C C . THR A 1 101 ? 17.451 19.707 -3.096 1.00 86.31 101 THR A C 1
ATOM 808 O O . THR A 1 101 ? 18.123 18.673 -3.131 1.00 86.31 101 THR A O 1
ATOM 811 N N . PRO A 1 102 ? 16.824 20.129 -1.974 1.00 89.94 102 PRO A N 1
ATOM 812 C CA . PRO A 1 102 ? 17.047 19.545 -0.645 1.00 89.94 102 PRO A CA 1
ATOM 813 C C . PRO A 1 102 ? 16.853 18.028 -0.561 1.00 89.94 102 PRO A C 1
ATOM 815 O O . PRO A 1 102 ? 17.705 17.336 -0.019 1.00 89.94 102 PRO A O 1
ATOM 818 N N . PHE A 1 103 ? 15.785 17.487 -1.159 1.00 90.62 103 PHE A N 1
ATOM 819 C CA . PHE A 1 103 ? 15.535 16.039 -1.158 1.00 90.62 103 PHE A CA 1
ATOM 820 C C . PHE A 1 103 ? 16.728 15.245 -1.720 1.00 90.62 103 PHE A C 1
ATOM 822 O O . PHE A 1 103 ? 17.194 14.275 -1.125 1.00 90.62 103 PHE A O 1
ATOM 829 N N . TRP A 1 104 ? 17.274 15.694 -2.854 1.00 92.75 104 TRP A N 1
ATOM 830 C CA . TRP A 1 104 ? 18.324 14.975 -3.573 1.00 92.75 104 TRP A CA 1
ATOM 831 C C . TRP A 1 104 ? 19.697 15.070 -2.905 1.00 92.75 104 TRP A C 1
ATOM 833 O O . TRP A 1 104 ? 20.544 14.224 -3.184 1.00 92.75 104 TRP A O 1
ATOM 843 N N . GLN A 1 105 ? 19.929 16.053 -2.024 1.00 92.56 105 GLN A N 1
ATOM 844 C CA . GLN A 1 105 ? 21.193 16.207 -1.288 1.00 92.56 105 GLN A CA 1
ATOM 845 C C . GLN A 1 105 ? 21.553 14.926 -0.534 1.00 92.56 105 GLN A C 1
ATOM 847 O O . GLN A 1 105 ? 22.655 14.395 -0.705 1.00 92.56 105 GLN A O 1
ATOM 852 N N . ASN A 1 106 ? 20.574 14.381 0.188 1.00 91.00 106 ASN A N 1
ATOM 853 C CA . ASN A 1 106 ? 20.743 13.208 1.042 1.00 91.00 106 ASN A CA 1
ATOM 854 C C . ASN A 1 106 ? 20.299 11.902 0.378 1.00 91.00 106 ASN A C 1
ATOM 856 O O . ASN A 1 106 ? 20.572 10.832 0.912 1.00 91.00 106 ASN A O 1
ATOM 860 N N . TYR A 1 107 ? 19.657 11.967 -0.792 1.00 91.88 107 TYR A N 1
ATOM 861 C CA . TYR A 1 107 ? 19.250 10.759 -1.499 1.00 91.88 107 TYR A CA 1
ATOM 862 C C . TYR A 1 107 ? 20.490 9.939 -1.927 1.00 91.88 107 TYR A C 1
ATOM 864 O O . TYR A 1 107 ? 21.449 10.516 -2.482 1.00 91.88 107 TYR A O 1
ATOM 872 N N . PRO A 1 108 ? 20.518 8.623 -1.638 1.00 92.31 108 PRO A N 1
ATOM 873 C CA . PRO A 1 108 ? 21.647 7.763 -1.964 1.00 92.31 108 PRO A CA 1
ATOM 874 C C . PRO A 1 108 ? 21.776 7.566 -3.476 1.00 92.31 108 PRO A C 1
ATOM 876 O O . PRO A 1 108 ? 20.829 7.737 -4.240 1.00 92.31 108 PRO A O 1
ATOM 879 N N . LEU A 1 109 ? 22.981 7.221 -3.924 1.00 93.75 109 LEU A N 1
ATOM 880 C CA . LEU A 1 109 ? 23.175 6.745 -5.290 1.00 93.75 109 LEU A CA 1
ATOM 881 C C . LEU A 1 109 ? 22.827 5.257 -5.352 1.00 93.75 109 LEU A C 1
ATOM 883 O O . LEU A 1 109 ? 23.096 4.521 -4.406 1.00 93.75 109 LEU A O 1
ATOM 887 N N . PHE A 1 110 ? 22.286 4.823 -6.483 1.00 92.25 110 PHE A N 1
ATOM 888 C CA . PHE A 1 110 ? 22.031 3.412 -6.754 1.00 92.25 110 PHE A CA 1
ATOM 889 C C . PHE A 1 110 ? 23.353 2.652 -6.906 1.00 92.25 110 PHE A C 1
ATOM 891 O O . PHE A 1 110 ? 24.266 3.141 -7.586 1.00 92.25 110 PHE A O 1
ATOM 898 N N . SER A 1 111 ? 23.436 1.468 -6.301 1.00 86.56 111 SER A N 1
ATOM 899 C CA . SER A 1 111 ? 24.618 0.603 -6.275 1.00 86.56 111 SER A CA 1
ATOM 900 C C . SER A 1 111 ? 24.486 -0.577 -7.239 1.00 86.56 111 SER A C 1
ATOM 902 O O . SER A 1 111 ? 23.392 -0.905 -7.701 1.00 86.56 111 SER A O 1
ATOM 904 N N . ASP A 1 112 ? 25.610 -1.224 -7.557 1.00 73.25 112 ASP A N 1
ATOM 905 C CA . ASP A 1 112 ? 25.607 -2.396 -8.438 1.00 73.25 112 ASP A CA 1
ATOM 906 C C . ASP A 1 112 ? 25.112 -3.676 -7.758 1.00 73.25 112 ASP A C 1
ATOM 908 O O . ASP A 1 112 ? 24.605 -4.556 -8.445 1.00 73.25 112 ASP A O 1
ATOM 912 N N . THR A 1 113 ? 25.161 -3.729 -6.426 1.00 65.50 113 THR A N 1
ATOM 913 C CA . THR A 1 113 ? 24.683 -4.842 -5.590 1.00 65.50 113 THR A CA 1
ATOM 914 C C . THR A 1 113 ? 23.177 -4.830 -5.338 1.00 65.50 113 THR A C 1
ATOM 916 O O . THR A 1 113 ? 22.677 -5.698 -4.636 1.00 65.50 113 THR A O 1
ATOM 919 N N . ASP A 1 114 ? 22.437 -3.863 -5.889 1.00 63.31 114 ASP A N 1
ATOM 920 C CA . ASP A 1 114 ? 20.975 -3.771 -5.750 1.00 63.31 114 ASP A CA 1
ATOM 921 C C . ASP A 1 114 ? 20.218 -4.821 -6.602 1.00 63.31 114 ASP A C 1
ATOM 923 O O . ASP A 1 114 ? 19.077 -4.596 -6.999 1.00 63.31 114 ASP A O 1
ATOM 927 N N . GLU A 1 115 ? 20.852 -5.953 -6.924 1.00 60.09 115 GLU A N 1
ATOM 928 C CA . GLU A 1 115 ? 20.238 -7.058 -7.663 1.00 60.09 115 GLU A CA 1
ATOM 929 C C . GLU A 1 115 ? 19.232 -7.808 -6.778 1.00 60.09 115 GLU A C 1
ATOM 931 O O . GLU A 1 115 ? 19.450 -8.033 -5.586 1.00 60.09 115 GLU A O 1
ATOM 936 N N . ILE A 1 116 ? 18.087 -8.161 -7.363 1.00 62.88 116 ILE A N 1
ATOM 937 C CA . ILE A 1 116 ? 16.983 -8.798 -6.647 1.00 62.88 116 ILE A CA 1
ATOM 938 C C . ILE A 1 116 ? 17.247 -10.298 -6.552 1.00 62.88 116 ILE A C 1
ATOM 940 O O . ILE A 1 116 ? 17.445 -10.966 -7.566 1.00 62.88 116 ILE A O 1
ATOM 944 N N . SER A 1 117 ? 17.203 -10.827 -5.330 1.00 57.50 117 SER A N 1
ATOM 945 C CA . SER A 1 117 ? 17.170 -12.269 -5.099 1.00 57.50 117 SER A CA 1
ATOM 946 C C . SER A 1 117 ? 15.943 -12.887 -5.773 1.00 57.50 117 SER A C 1
ATOM 948 O O . SER A 1 117 ? 14.858 -12.304 -5.677 1.00 57.50 117 SER A O 1
ATOM 950 N N . PRO A 1 118 ? 16.068 -14.072 -6.395 1.00 62.12 118 PRO A N 1
ATOM 951 C CA . PRO A 1 118 ? 14.914 -14.784 -6.919 1.00 62.12 118 PRO A CA 1
ATOM 952 C C . PRO A 1 118 ? 13.882 -14.961 -5.804 1.00 62.12 118 PRO A C 1
ATOM 954 O O . PRO A 1 118 ? 14.202 -15.402 -4.699 1.00 62.12 118 PRO A O 1
ATOM 957 N N . PHE A 1 119 ? 12.652 -14.558 -6.095 1.00 70.50 119 PHE A N 1
ATOM 958 C CA . PHE A 1 119 ? 11.538 -14.608 -5.166 1.00 70.50 119 PHE A CA 1
ATOM 959 C C . PHE A 1 119 ? 10.462 -15.525 -5.726 1.00 70.50 119 PHE A C 1
ATOM 961 O O . PHE A 1 119 ? 10.137 -15.464 -6.909 1.00 70.50 119 PHE A O 1
ATOM 968 N N . SER A 1 120 ? 9.926 -16.381 -4.863 1.00 68.62 120 SER A N 1
ATOM 969 C CA . SER A 1 120 ? 8.854 -17.310 -5.196 1.00 68.62 120 SER A CA 1
ATOM 970 C C . SER A 1 120 ? 7.761 -17.178 -4.146 1.00 68.62 120 SER A C 1
ATOM 972 O O . SER A 1 120 ? 8.031 -17.324 -2.957 1.00 68.62 120 SER A O 1
ATOM 974 N N . ILE A 1 121 ? 6.531 -16.930 -4.592 1.00 71.94 121 ILE A N 1
ATOM 975 C CA . ILE A 1 121 ? 5.310 -17.032 -3.776 1.00 71.94 121 ILE A CA 1
ATOM 976 C C . ILE A 1 121 ? 4.614 -18.344 -4.147 1.00 71.94 121 ILE A C 1
ATOM 978 O O . ILE A 1 121 ? 4.792 -18.839 -5.263 1.00 71.94 121 ILE A O 1
ATOM 982 N N . ASP A 1 122 ? 3.779 -18.891 -3.257 1.00 78.31 122 ASP A N 1
ATOM 983 C CA . ASP A 1 122 ? 2.773 -19.877 -3.668 1.00 78.31 122 ASP A CA 1
ATOM 984 C C . ASP A 1 122 ? 1.933 -19.303 -4.824 1.00 78.31 122 ASP A C 1
ATOM 986 O O . ASP A 1 122 ? 1.202 -18.317 -4.678 1.00 78.31 122 ASP A O 1
ATOM 990 N N . SER A 1 123 ? 2.027 -19.957 -5.983 1.00 77.19 123 SER A N 1
ATOM 991 C CA . SER A 1 123 ? 1.319 -19.586 -7.211 1.00 77.19 123 SER A CA 1
ATOM 992 C C . SER A 1 123 ? -0.184 -19.334 -7.023 1.00 77.19 123 SER A C 1
ATOM 994 O O . SER A 1 123 ? -0.745 -18.492 -7.718 1.00 77.19 123 SER A O 1
ATOM 996 N N . ARG A 1 124 ? -0.842 -20.001 -6.063 1.00 84.62 124 ARG A N 1
ATOM 997 C CA . ARG A 1 124 ? -2.280 -19.841 -5.799 1.00 84.62 124 ARG A CA 1
ATOM 998 C C . ARG A 1 124 ? -2.603 -18.501 -5.150 1.00 84.62 124 ARG A C 1
ATOM 1000 O O . ARG A 1 124 ? -3.584 -17.867 -5.528 1.00 84.62 124 ARG A O 1
ATOM 1007 N N . ILE A 1 125 ? -1.793 -18.066 -4.186 1.00 88.31 125 ILE A N 1
ATOM 1008 C CA . ILE A 1 125 ? -1.985 -16.775 -3.509 1.00 88.31 125 ILE A CA 1
ATOM 1009 C C . ILE A 1 125 ? -1.605 -15.641 -4.458 1.00 88.31 125 ILE A C 1
ATOM 1011 O O . ILE A 1 125 ? -2.350 -14.671 -4.575 1.00 88.31 125 ILE A O 1
ATOM 1015 N N . ALA A 1 126 ? -0.502 -15.801 -5.197 1.00 87.81 126 ALA A N 1
ATOM 1016 C CA . ALA A 1 126 ? -0.102 -14.845 -6.224 1.00 87.81 126 ALA A CA 1
ATOM 1017 C C . ALA A 1 126 ? -1.203 -14.648 -7.281 1.00 87.81 126 ALA A C 1
ATOM 1019 O O . ALA A 1 126 ? -1.538 -13.506 -7.585 1.00 87.81 126 ALA A O 1
ATOM 1020 N N . ALA A 1 127 ? -1.819 -15.734 -7.767 1.00 88.38 127 ALA A N 1
ATOM 1021 C CA . ALA A 1 127 ? -2.936 -15.670 -8.710 1.00 88.38 127 ALA A CA 1
ATOM 1022 C C . ALA A 1 127 ? -4.164 -14.959 -8.118 1.00 88.38 127 ALA A C 1
ATOM 1024 O O . ALA A 1 127 ? -4.661 -14.014 -8.720 1.00 88.38 127 ALA A O 1
ATOM 1025 N N . ARG A 1 128 ? -4.593 -15.322 -6.899 1.00 91.00 128 ARG A N 1
ATOM 1026 C CA . ARG A 1 128 ? -5.724 -14.652 -6.226 1.00 91.00 128 ARG A CA 1
ATOM 1027 C C . ARG A 1 128 ? -5.508 -13.152 -6.045 1.00 91.00 128 ARG A C 1
ATOM 1029 O O . ARG A 1 128 ? -6.456 -12.382 -6.126 1.00 91.00 128 ARG A O 1
ATOM 1036 N N . ILE A 1 129 ? -4.275 -12.737 -5.758 1.00 93.06 129 ILE A N 1
ATOM 1037 C CA . ILE A 1 129 ? -3.932 -11.320 -5.621 1.00 93.06 129 ILE A CA 1
ATOM 1038 C C . ILE A 1 129 ? -3.881 -10.645 -6.996 1.00 93.06 129 ILE A C 1
ATOM 1040 O O . ILE A 1 129 ? -4.339 -9.512 -7.113 1.00 93.06 129 ILE A O 1
ATOM 1044 N N . ALA A 1 130 ? -3.360 -11.318 -8.025 1.00 91.19 130 ALA A N 1
ATOM 1045 C CA . ALA A 1 130 ? -3.328 -10.802 -9.393 1.00 91.19 130 ALA A CA 1
ATOM 1046 C C . ALA A 1 130 ? -4.738 -10.585 -9.973 1.00 91.19 130 ALA A C 1
ATOM 1048 O O . ALA A 1 130 ? -4.943 -9.598 -10.673 1.00 91.19 130 ALA A O 1
ATOM 1049 N N . ASP A 1 131 ? -5.716 -11.420 -9.600 1.00 92.25 131 ASP A N 1
ATOM 1050 C CA . ASP A 1 131 ? -7.130 -11.266 -9.984 1.00 92.25 131 ASP A CA 1
ATOM 1051 C C . ASP A 1 131 ? -7.787 -10.000 -9.393 1.00 92.25 131 ASP A C 1
ATOM 1053 O O . ASP A 1 131 ? -8.843 -9.553 -9.849 1.00 92.25 131 ASP A O 1
ATOM 1057 N N . LEU A 1 132 ? -7.181 -9.392 -8.366 1.00 95.19 132 LEU A N 1
ATOM 1058 C CA . LEU A 1 132 ? -7.647 -8.122 -7.823 1.00 95.19 132 LEU A CA 1
ATOM 1059 C C . LEU A 1 132 ? -7.240 -6.963 -8.733 1.00 95.19 132 LEU A C 1
ATOM 1061 O O . LEU A 1 132 ? -6.148 -6.922 -9.309 1.00 95.19 132 LEU A O 1
ATOM 1065 N N . THR A 1 133 ? -8.072 -5.922 -8.759 1.00 93.94 133 THR A N 1
ATOM 1066 C CA . THR A 1 133 ? -7.704 -4.673 -9.434 1.00 93.94 133 THR A CA 1
ATOM 1067 C C . THR A 1 133 ? -6.412 -4.094 -8.837 1.00 93.94 133 THR A C 1
ATOM 1069 O O . THR A 1 133 ? -6.152 -4.271 -7.639 1.00 93.94 133 THR A O 1
ATOM 1072 N N . PRO A 1 134 ? -5.616 -3.334 -9.613 1.00 95.31 134 PRO A N 1
ATOM 1073 C CA . PRO A 1 134 ? -4.400 -2.699 -9.109 1.00 95.31 134 PRO A CA 1
ATOM 1074 C C . PRO A 1 134 ? -4.608 -1.925 -7.800 1.00 95.31 134 PRO A C 1
ATOM 1076 O O . PRO A 1 134 ? -3.804 -2.013 -6.874 1.00 95.31 134 PRO A O 1
ATOM 1079 N N . MET A 1 135 ? -5.720 -1.195 -7.677 1.00 95.44 135 MET A N 1
ATOM 1080 C CA . MET A 1 135 ? -6.015 -0.424 -6.468 1.00 95.44 135 MET A CA 1
ATOM 1081 C C . MET A 1 135 ? -6.440 -1.301 -5.289 1.00 95.44 135 MET A C 1
ATOM 1083 O O . MET A 1 135 ? -6.092 -0.978 -4.155 1.00 95.44 135 MET A O 1
ATOM 1087 N N . ALA A 1 136 ? -7.130 -2.420 -5.524 1.00 95.81 136 ALA A N 1
ATOM 1088 C CA . ALA A 1 136 ? -7.423 -3.388 -4.470 1.00 95.81 136 ALA A CA 1
ATOM 1089 C C . ALA A 1 136 ? -6.140 -4.077 -3.972 1.00 95.81 136 ALA A C 1
ATOM 1091 O O . ALA A 1 136 ? -5.972 -4.207 -2.762 1.00 95.81 136 ALA A O 1
ATOM 1092 N N . ARG A 1 137 ? -5.189 -4.406 -4.861 1.00 95.44 137 ARG A N 1
ATOM 1093 C CA . ARG A 1 137 ? -3.852 -4.904 -4.474 1.00 95.44 137 ARG A CA 1
ATOM 1094 C C . ARG A 1 137 ? -3.085 -3.898 -3.634 1.00 95.44 137 ARG A C 1
ATOM 1096 O O . ARG A 1 137 ? -2.591 -4.246 -2.564 1.00 95.44 137 ARG A O 1
ATOM 1103 N N . LEU A 1 138 ? -3.028 -2.643 -4.089 1.00 95.56 138 LEU A N 1
ATOM 1104 C CA . LEU A 1 138 ? -2.386 -1.566 -3.340 1.00 95.56 138 LEU A CA 1
ATOM 1105 C C . LEU A 1 138 ? -3.009 -1.427 -1.951 1.00 95.56 138 LEU A C 1
ATOM 1107 O O . LEU A 1 138 ? -2.286 -1.328 -0.963 1.00 95.56 138 LEU A O 1
ATOM 1111 N N . HIS A 1 139 ? -4.340 -1.420 -1.873 1.00 94.81 139 HIS A N 1
ATOM 1112 C CA . HIS A 1 139 ? -5.054 -1.300 -0.612 1.00 94.81 139 HIS A CA 1
ATOM 1113 C C . HIS A 1 139 ? -4.715 -2.464 0.323 1.00 94.81 139 HIS A C 1
ATOM 1115 O O . HIS A 1 139 ? -4.260 -2.228 1.440 1.00 94.81 139 HIS A O 1
ATOM 1121 N N . LEU A 1 140 ? -4.857 -3.693 -0.172 1.00 95.44 140 LEU A N 1
ATOM 1122 C CA . LEU A 1 140 ? -4.610 -4.934 0.548 1.00 95.44 140 LEU A CA 1
ATOM 1123 C C . LEU A 1 140 ? -3.177 -5.030 1.093 1.00 95.44 140 LEU A C 1
ATOM 1125 O O . LEU A 1 140 ? -2.954 -5.201 2.291 1.00 95.44 140 LEU A O 1
ATOM 1129 N N . LEU A 1 141 ? -2.185 -4.866 0.222 1.00 94.06 141 LEU A N 1
ATOM 1130 C CA . LEU A 1 141 ? -0.783 -5.076 0.581 1.00 94.06 141 LEU A CA 1
ATOM 1131 C C . LEU A 1 141 ? -0.191 -3.910 1.383 1.00 94.06 141 LEU A C 1
ATOM 1133 O O . LEU A 1 141 ? 0.788 -4.100 2.100 1.00 94.06 141 LEU A O 1
ATOM 1137 N N . SER A 1 142 ? -0.809 -2.723 1.351 1.00 90.81 142 SER A N 1
ATOM 1138 C CA . SER A 1 142 ? -0.377 -1.593 2.188 1.00 90.81 142 SER A CA 1
ATOM 1139 C C . SER A 1 142 ? -0.669 -1.782 3.680 1.00 90.81 142 SER A C 1
ATOM 1141 O O . SER A 1 142 ? 0.011 -1.167 4.500 1.00 90.81 142 SER A O 1
ATOM 1143 N N . PHE A 1 143 ? -1.666 -2.589 4.066 1.00 86.50 143 PHE A N 1
ATOM 1144 C CA . PHE A 1 143 ? -1.937 -2.868 5.486 1.00 86.50 143 PHE A CA 1
ATOM 1145 C C . PHE A 1 143 ? -1.415 -4.227 5.951 1.00 86.50 143 PHE A C 1
ATOM 1147 O O . PHE A 1 143 ? -1.450 -4.494 7.150 1.00 86.50 143 PHE A O 1
ATOM 1154 N N . ALA A 1 144 ? -0.893 -5.057 5.047 1.00 86.25 144 ALA A N 1
ATOM 1155 C CA . ALA A 1 144 ? -0.397 -6.387 5.380 1.00 86.25 144 ALA A CA 1
ATOM 1156 C C . ALA A 1 144 ? 0.696 -6.382 6.462 1.00 86.25 144 ALA A C 1
ATOM 1158 O O . ALA A 1 144 ? 0.756 -7.297 7.274 1.00 86.25 144 ALA A O 1
ATOM 1159 N N . GLU A 1 145 ? 1.485 -5.308 6.567 1.00 72.25 145 GLU A N 1
ATOM 1160 C CA . GLU A 1 145 ? 2.456 -5.125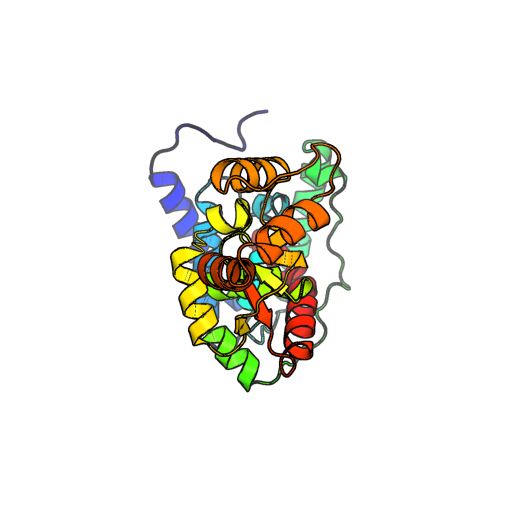 7.659 1.00 72.25 145 GLU A CA 1
ATOM 1161 C C . GLU A 1 145 ? 1.823 -4.977 9.048 1.00 72.25 145 GLU A C 1
ATOM 1163 O O . GLU A 1 145 ? 2.479 -5.234 10.053 1.00 72.25 145 GLU A O 1
ATOM 1168 N N . LYS A 1 146 ? 0.566 -4.529 9.118 1.00 73.81 146 LYS A N 1
ATOM 1169 C CA . LYS A 1 146 ? -0.153 -4.279 10.373 1.00 73.81 146 LYS A CA 1
ATOM 1170 C C . LYS A 1 146 ? -0.917 -5.507 10.866 1.00 73.81 146 LYS A C 1
ATOM 1172 O O . LYS A 1 146 ? -1.293 -5.542 12.032 1.00 73.81 146 LYS A O 1
ATOM 1177 N N . GLY A 1 147 ? -1.179 -6.485 9.995 1.00 78.56 147 GLY A N 1
ATOM 1178 C CA . GLY A 1 147 ? -1.951 -7.699 10.290 1.00 78.56 147 GLY A CA 1
ATOM 1179 C C . GLY A 1 147 ? -3.459 -7.469 10.461 1.00 78.56 147 GLY A C 1
ATOM 1180 O O . GLY A 1 147 ? -4.250 -8.208 9.875 1.00 78.56 147 GLY A O 1
ATOM 1181 N N . VAL A 1 148 ? -3.853 -6.426 11.199 1.00 82.88 148 VAL A N 1
ATOM 1182 C CA . VAL A 1 148 ? -5.243 -6.002 11.421 1.00 82.88 148 VAL A CA 1
ATOM 1183 C C . VAL A 1 148 ? -5.404 -4.518 11.091 1.00 82.88 148 VAL A C 1
ATOM 1185 O O . VAL A 1 148 ? -4.597 -3.689 11.518 1.00 82.88 148 VAL A O 1
ATOM 1188 N N . ALA A 1 149 ? -6.440 -4.160 10.329 1.00 87.19 149 ALA A N 1
ATOM 1189 C CA . ALA A 1 149 ? -6.724 -2.766 9.993 1.00 87.19 149 ALA A CA 1
ATOM 1190 C C . ALA A 1 149 ? -8.182 -2.532 9.567 1.00 87.19 149 ALA A C 1
ATOM 1192 O O . ALA A 1 149 ? -8.878 -3.443 9.129 1.00 87.19 149 ALA A O 1
ATOM 1193 N N . SER A 1 150 ? -8.620 -1.271 9.625 1.00 93.69 150 SER A N 1
ATOM 1194 C CA . SER A 1 150 ? -9.817 -0.808 8.910 1.00 93.69 150 SER A CA 1
ATOM 1195 C C . SER A 1 150 ? -9.487 -0.555 7.442 1.00 93.69 150 SER A C 1
ATOM 1197 O O . SER A 1 150 ? -8.625 0.277 7.141 1.00 93.69 150 SER A O 1
ATOM 1199 N N . LEU A 1 151 ? -10.221 -1.197 6.530 1.00 93.88 151 LEU A N 1
ATOM 1200 C CA . LEU A 1 151 ? -10.126 -0.895 5.098 1.00 93.88 151 LEU A CA 1
ATOM 1201 C C . LEU A 1 151 ? -10.673 0.506 4.785 1.00 93.88 151 LEU A C 1
ATOM 1203 O O . LEU A 1 151 ? -10.151 1.213 3.929 1.00 93.88 151 LEU A O 1
ATOM 1207 N N . MET A 1 152 ? -11.683 0.977 5.516 1.00 93.56 152 MET A N 1
ATOM 1208 C CA . MET A 1 152 ? -12.277 2.292 5.250 1.00 93.56 152 MET A CA 1
ATOM 1209 C C . MET A 1 152 ? -11.331 3.454 5.586 1.00 93.56 152 MET A C 1
ATOM 1211 O O . MET A 1 152 ? -11.245 4.437 4.840 1.00 93.56 152 MET A O 1
ATOM 1215 N N . LYS A 1 153 ? -10.566 3.334 6.678 1.00 88.38 153 LYS A N 1
ATOM 1216 C CA . LYS A 1 153 ? -9.644 4.383 7.147 1.00 88.38 153 LYS A CA 1
ATOM 1217 C C . LYS A 1 153 ? -8.170 4.125 6.816 1.00 88.38 153 LYS A C 1
ATOM 1219 O O . LYS A 1 153 ? -7.367 5.048 6.938 1.00 88.38 153 LYS A O 1
ATOM 1224 N N . GLY A 1 154 ? -7.812 2.921 6.365 1.00 83.62 154 GLY A N 1
ATOM 1225 C CA . GLY A 1 154 ? -6.426 2.497 6.131 1.00 83.62 154 GLY A CA 1
ATOM 1226 C C . GLY A 1 154 ? -5.725 3.155 4.938 1.00 83.62 154 GLY A C 1
ATOM 1227 O O . GLY A 1 154 ? -4.495 3.202 4.902 1.00 83.62 154 GLY A O 1
ATOM 1228 N N . ALA A 1 155 ? -6.475 3.709 3.982 1.00 89.19 155 ALA A N 1
ATOM 1229 C CA . ALA A 1 155 ? -5.909 4.367 2.809 1.00 89.19 155 ALA A CA 1
ATOM 1230 C C . ALA A 1 155 ? -5.284 5.737 3.134 1.00 89.19 155 ALA A C 1
ATOM 1232 O O . ALA A 1 155 ? -5.954 6.650 3.623 1.00 89.19 155 ALA A O 1
ATOM 1233 N N . SER A 1 156 ? -4.007 5.922 2.791 1.00 89.62 156 SER A N 1
ATOM 1234 C CA . SER A 1 156 ? -3.345 7.228 2.907 1.00 89.62 156 SER A CA 1
ATOM 1235 C C . SER A 1 156 ? -3.864 8.230 1.866 1.00 89.62 156 SER A C 1
ATOM 1237 O O . SER A 1 156 ? -4.378 7.850 0.813 1.00 89.62 156 SER A O 1
ATOM 1239 N N . HIS A 1 157 ? -3.675 9.532 2.113 1.00 89.69 157 HIS A N 1
ATOM 1240 C CA . HIS A 1 157 ? -3.999 10.574 1.127 1.00 89.69 157 HIS A CA 1
ATOM 1241 C C . HIS A 1 157 ? -3.308 10.321 -0.221 1.00 89.69 157 HIS A C 1
ATOM 1243 O O . HIS A 1 157 ? -3.915 10.490 -1.274 1.00 89.69 157 HIS A O 1
ATOM 1249 N N . LYS A 1 158 ? -2.047 9.871 -0.198 1.00 90.06 158 LYS A N 1
ATOM 1250 C CA . LYS A 1 158 ? -1.290 9.622 -1.425 1.00 90.06 158 LYS A CA 1
ATOM 1251 C C . LYS A 1 158 ? -1.838 8.421 -2.201 1.00 90.06 158 LYS A C 1
ATOM 1253 O O . LYS A 1 158 ? -2.008 8.520 -3.411 1.00 90.06 158 LYS A O 1
ATOM 1258 N N . MET A 1 159 ? -2.218 7.345 -1.516 1.00 92.44 159 MET A N 1
ATOM 1259 C CA . MET A 1 159 ? -2.906 6.212 -2.146 1.00 92.44 159 MET A CA 1
ATOM 1260 C C . MET A 1 159 ? -4.224 6.645 -2.806 1.00 92.44 159 MET A C 1
ATOM 1262 O O . MET A 1 159 ? -4.460 6.321 -3.966 1.00 92.44 159 MET A O 1
ATOM 1266 N N . ARG A 1 160 ? -5.045 7.447 -2.112 1.00 92.12 160 ARG A N 1
ATOM 1267 C CA . ARG A 1 160 ? -6.290 8.000 -2.679 1.00 92.12 160 ARG A CA 1
ATOM 1268 C C . ARG A 1 160 ? -6.031 8.899 -3.882 1.00 92.12 160 ARG A C 1
ATOM 1270 O O . ARG A 1 160 ? -6.769 8.843 -4.858 1.00 92.12 160 ARG A O 1
ATOM 1277 N N . SER A 1 161 ? -4.957 9.691 -3.845 1.00 89.62 161 SER A N 1
ATOM 1278 C CA . SER A 1 161 ? -4.583 10.536 -4.979 1.00 89.62 161 SER A CA 1
ATOM 1279 C C . SER A 1 161 ? -4.303 9.710 -6.238 1.00 89.62 161 SER A C 1
ATOM 1281 O O . SER A 1 161 ? -4.660 10.158 -7.318 1.00 89.62 161 SER A O 1
ATOM 1283 N N . LEU A 1 162 ? -3.782 8.483 -6.104 1.00 90.31 162 LEU A N 1
ATOM 1284 C CA . LEU A 1 162 ? -3.556 7.538 -7.205 1.00 90.31 162 LEU A CA 1
ATOM 1285 C C . LEU A 1 162 ? -4.825 6.784 -7.651 1.00 90.31 162 LEU A C 1
ATOM 1287 O O . LEU A 1 162 ? -4.732 5.850 -8.437 1.00 90.31 162 LEU A O 1
ATOM 1291 N N . GLY A 1 163 ? -6.006 7.171 -7.165 1.00 90.88 163 GLY A N 1
ATOM 1292 C CA . GLY A 1 163 ? -7.281 6.573 -7.564 1.00 90.88 163 GLY A CA 1
ATOM 1293 C C . GLY A 1 163 ? -7.779 5.451 -6.653 1.00 90.88 163 GLY A C 1
ATOM 1294 O O . GLY A 1 163 ? -8.797 4.840 -6.957 1.00 90.88 163 GLY A O 1
ATOM 1295 N N . LEU A 1 164 ? -7.120 5.175 -5.521 1.00 94.75 164 LEU A N 1
ATOM 1296 C CA . LEU A 1 164 ? -7.643 4.203 -4.561 1.00 94.75 164 LEU A CA 1
ATOM 1297 C C . LEU A 1 164 ? -8.885 4.756 -3.852 1.00 94.75 164 LEU A C 1
ATOM 1299 O O . LEU A 1 164 ? -8.805 5.726 -3.094 1.00 94.75 164 LEU A O 1
ATOM 1303 N N . ASN A 1 165 ? -10.011 4.065 -4.023 1.00 95.69 165 ASN A N 1
ATOM 1304 C CA . ASN A 1 165 ? -11.253 4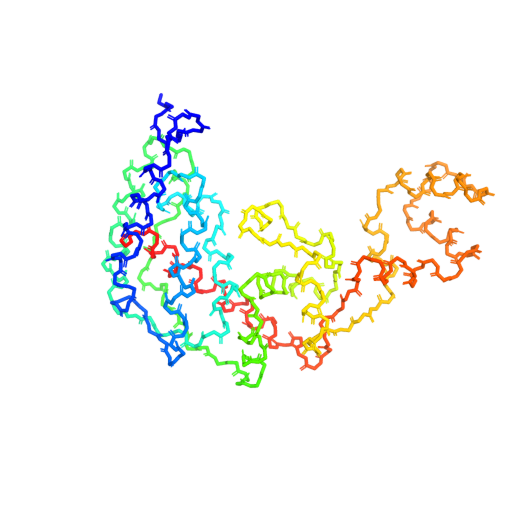.327 -3.304 1.00 95.69 165 ASN A CA 1
ATOM 1305 C C . ASN A 1 165 ? -11.586 3.160 -2.348 1.00 95.69 165 ASN A C 1
ATOM 1307 O O . ASN A 1 165 ? -11.876 2.055 -2.818 1.00 95.69 165 ASN A O 1
ATOM 1311 N N . PRO A 1 166 ? -11.566 3.358 -1.013 1.00 95.62 166 PRO A N 1
ATOM 1312 C CA . PRO A 1 166 ? -11.930 2.311 -0.057 1.00 95.62 166 PRO A CA 1
ATOM 1313 C C . PRO A 1 166 ? -13.342 1.750 -0.246 1.00 95.62 166 PRO A C 1
ATOM 1315 O O . PRO A 1 166 ? -13.538 0.556 -0.049 1.00 95.62 166 PRO A O 1
ATOM 1318 N N . LEU A 1 167 ? -14.301 2.578 -0.681 1.00 95.94 167 LEU A N 1
ATOM 1319 C CA . LEU A 1 167 ? -15.683 2.142 -0.919 1.00 95.94 167 LEU A CA 1
ATOM 1320 C C . LEU A 1 167 ? -15.784 1.123 -2.063 1.00 95.94 167 LEU A C 1
ATOM 1322 O O . LEU A 1 167 ? -16.653 0.260 -2.034 1.00 95.94 167 LEU A O 1
ATOM 1326 N N . GLU A 1 168 ? -14.888 1.205 -3.047 1.00 96.56 168 GLU A N 1
ATOM 1327 C CA . GLU A 1 168 ? -14.845 0.287 -4.193 1.00 96.56 168 GLU A CA 1
ATOM 1328 C C . GLU A 1 168 ? -13.942 -0.919 -3.925 1.00 96.56 168 GLU A C 1
ATOM 1330 O O . GLU A 1 168 ? -14.256 -2.045 -4.295 1.00 96.56 168 GLU A O 1
ATOM 1335 N N . THR A 1 169 ? -12.809 -0.696 -3.260 1.00 96.88 169 THR A N 1
ATOM 1336 C CA . THR A 1 169 ? -11.785 -1.733 -3.065 1.00 96.88 169 THR A CA 1
ATOM 1337 C C . THR A 1 169 ? -12.075 -2.652 -1.881 1.00 96.88 169 THR A C 1
ATOM 1339 O O . THR A 1 169 ? -11.753 -3.834 -1.958 1.00 96.88 169 THR A O 1
ATOM 1342 N N . ALA A 1 170 ? -12.700 -2.166 -0.801 1.00 96.06 170 ALA A N 1
ATOM 1343 C CA . ALA A 1 170 ? -12.982 -2.997 0.370 1.00 96.06 170 ALA A CA 1
ATOM 1344 C C . ALA A 1 170 ? -13.938 -4.171 0.071 1.00 96.06 170 ALA A C 1
ATOM 1346 O O . ALA A 1 170 ? -13.618 -5.289 0.478 1.00 96.06 170 ALA A O 1
ATOM 1347 N N . PRO A 1 171 ? -15.050 -3.993 -0.677 1.00 95.25 171 PRO A N 1
ATOM 1348 C CA . PRO A 1 171 ? -15.907 -5.115 -1.067 1.00 95.25 171 PRO A CA 1
ATOM 1349 C C . PRO A 1 171 ? -15.172 -6.164 -1.908 1.00 95.25 171 PRO A C 1
ATOM 1351 O O . PRO A 1 171 ? -15.344 -7.358 -1.681 1.00 95.25 171 PRO A O 1
ATOM 1354 N N . VAL A 1 172 ? -14.313 -5.725 -2.835 1.00 96.12 172 VAL A N 1
ATOM 1355 C CA . VAL A 1 172 ? -13.510 -6.617 -3.689 1.00 96.12 172 VAL A CA 1
ATOM 1356 C C . VAL A 1 172 ? -12.514 -7.426 -2.853 1.00 96.12 172 VAL A C 1
ATOM 1358 O O . VAL A 1 172 ? -12.388 -8.633 -3.041 1.00 96.12 172 VAL A O 1
ATOM 1361 N N . ILE A 1 173 ? -11.851 -6.793 -1.879 1.00 95.75 173 ILE A N 1
ATOM 1362 C CA . ILE A 1 173 ? -10.937 -7.479 -0.954 1.00 95.75 173 ILE A CA 1
ATOM 1363 C C . ILE A 1 173 ? -11.687 -8.506 -0.103 1.00 95.75 173 ILE A C 1
ATOM 1365 O O . ILE A 1 173 ? -11.218 -9.630 0.045 1.00 95.75 173 ILE A O 1
ATOM 1369 N N . LEU A 1 174 ? -12.857 -8.162 0.431 1.00 94.94 174 LEU A N 1
ATOM 1370 C CA . LEU A 1 174 ? -13.652 -9.095 1.234 1.00 94.94 174 LEU A CA 1
ATOM 1371 C C . LEU A 1 174 ? -14.153 -10.287 0.412 1.00 94.94 174 LEU A C 1
ATOM 1373 O O . LEU A 1 174 ? -14.128 -11.415 0.895 1.00 94.94 174 LEU A O 1
ATOM 1377 N N . ALA A 1 175 ? -14.537 -10.060 -0.845 1.00 95.38 175 ALA A N 1
ATOM 1378 C CA . ALA A 1 175 ? -14.956 -11.121 -1.758 1.00 95.38 175 ALA A CA 1
ATOM 1379 C C . ALA A 1 175 ? -13.810 -12.065 -2.173 1.00 95.38 175 ALA A C 1
ATOM 1381 O O . ALA A 1 175 ? -14.072 -13.183 -2.607 1.00 95.38 175 ALA A O 1
ATOM 1382 N N . SER A 1 176 ? -12.549 -11.640 -2.029 1.00 93.88 176 SER A N 1
ATOM 1383 C CA . SER A 1 176 ? -11.368 -12.436 -2.403 1.00 93.88 176 SER A CA 1
ATOM 1384 C C . SER A 1 176 ? -11.055 -13.596 -1.454 1.00 93.88 176 SER A C 1
ATOM 1386 O O . SER A 1 176 ? -10.195 -14.426 -1.755 1.00 93.88 176 SER A O 1
ATOM 1388 N N . ASP A 1 177 ? -11.715 -13.640 -0.292 1.00 93.06 177 ASP A N 1
ATOM 1389 C CA . ASP A 1 177 ? -11.507 -14.652 0.746 1.00 93.06 177 ASP A CA 1
ATOM 1390 C C . ASP A 1 177 ? -10.072 -14.682 1.332 1.00 93.06 177 ASP A C 1
ATOM 1392 O O . ASP A 1 177 ? -9.690 -15.618 2.032 1.00 93.06 177 ASP A O 1
ATOM 1396 N N . LEU A 1 178 ? -9.263 -13.643 1.081 1.00 93.75 178 LEU A N 1
ATOM 1397 C CA . LEU A 1 178 ? -7.905 -13.480 1.632 1.00 93.75 178 LEU A CA 1
ATOM 1398 C C . LEU A 1 178 ? -7.899 -12.887 3.049 1.00 93.75 178 LEU A C 1
ATOM 1400 O O . LEU A 1 178 ? -6.906 -12.965 3.775 1.00 93.75 178 LEU A O 1
ATOM 1404 N N . CYS A 1 179 ? -9.001 -12.252 3.434 1.00 95.00 179 CYS A N 1
ATOM 1405 C CA . CYS A 1 179 ? -9.182 -11.582 4.712 1.00 95.00 179 CYS A CA 1
ATOM 1406 C C . CYS A 1 179 ? -10.501 -12.019 5.341 1.00 95.00 179 CYS A C 1
ATOM 1408 O O . CYS A 1 179 ? -11.428 -12.426 4.642 1.00 95.00 179 CYS A O 1
ATOM 1410 N N . GLU A 1 180 ? -10.599 -11.877 6.655 1.00 94.50 180 GLU A N 1
ATOM 1411 C CA . GLU A 1 180 ? -11.843 -12.075 7.393 1.00 94.50 180 GLU A CA 1
ATOM 1412 C C . GLU A 1 180 ? -12.173 -10.841 8.232 1.00 94.50 180 GLU A C 1
ATOM 1414 O O . GLU A 1 180 ? -11.273 -10.166 8.743 1.00 94.50 180 GLU A O 1
ATOM 1419 N N . LEU A 1 181 ? -13.469 -10.536 8.342 1.00 95.62 181 LEU A N 1
ATOM 1420 C CA . LEU A 1 181 ? -13.961 -9.495 9.238 1.00 95.62 181 LEU A CA 1
ATOM 1421 C C . LEU A 1 181 ? -13.765 -9.947 10.680 1.00 95.62 181 LEU A C 1
ATOM 1423 O O . LEU A 1 181 ? -14.086 -11.084 11.025 1.00 95.62 181 LEU A O 1
ATOM 1427 N N . ILE A 1 182 ? -13.271 -9.045 11.521 1.00 95.50 182 ILE A N 1
ATOM 1428 C CA . ILE A 1 182 ? -13.112 -9.312 12.947 1.00 95.50 182 ILE A CA 1
ATOM 1429 C C . ILE A 1 182 ? -13.606 -8.142 13.782 1.00 95.50 182 ILE A C 1
ATOM 1431 O O . ILE A 1 182 ? -13.505 -6.988 13.373 1.00 95.50 182 ILE A O 1
ATOM 1435 N N . ALA A 1 183 ? -14.071 -8.461 14.985 1.00 94.50 183 ALA A N 1
ATOM 1436 C CA . ALA A 1 183 ? -14.344 -7.490 16.027 1.00 94.50 183 ALA A CA 1
ATOM 1437 C C . ALA A 1 183 ? -13.090 -7.289 16.881 1.00 94.50 183 ALA A C 1
ATOM 1439 O O . ALA A 1 183 ? -12.784 -8.105 17.750 1.00 94.50 183 ALA A O 1
ATOM 1440 N N . ASP A 1 184 ? -12.346 -6.216 16.612 1.00 93.94 184 ASP A N 1
ATOM 1441 C CA . ASP A 1 184 ? -11.108 -5.906 17.330 1.00 93.94 184 ASP A CA 1
ATOM 1442 C C . ASP A 1 184 ? -11.235 -4.595 18.113 1.00 93.94 184 ASP A C 1
ATOM 1444 O O . ASP A 1 184 ? -11.338 -3.502 17.548 1.00 93.94 184 ASP A O 1
ATOM 1448 N N . PHE A 1 185 ? -11.223 -4.714 19.441 1.00 94.12 185 PHE A N 1
ATOM 1449 C CA . PHE A 1 185 ? -11.373 -3.586 20.355 1.00 94.12 185 PHE A CA 1
ATOM 1450 C C . PHE A 1 185 ? -10.255 -2.550 20.201 1.00 94.12 185 PHE A C 1
ATOM 1452 O O . PHE A 1 185 ? -10.514 -1.347 20.260 1.00 94.12 185 PHE A O 1
ATOM 1459 N N . GLU A 1 186 ? -9.016 -2.993 19.994 1.00 93.31 186 GLU A N 1
ATOM 1460 C CA . GLU A 1 186 ? -7.862 -2.104 19.890 1.00 93.31 186 GLU A CA 1
ATOM 1461 C C . GLU A 1 186 ? -7.917 -1.303 18.589 1.00 93.31 186 GLU A C 1
ATOM 1463 O O . GLU A 1 186 ? -7.697 -0.089 18.597 1.00 93.31 186 GLU A O 1
ATOM 1468 N N . VAL A 1 187 ? -8.331 -1.934 17.491 1.00 91.69 187 VAL A N 1
ATOM 1469 C CA . VAL A 1 187 ? -8.526 -1.231 16.219 1.00 91.69 187 VAL A CA 1
ATOM 1470 C C . VAL A 1 187 ? -9.708 -0.266 16.288 1.00 91.69 187 VAL A C 1
ATOM 1472 O O . VAL A 1 187 ? -9.576 0.880 15.854 1.00 91.69 187 VAL A O 1
ATOM 1475 N N . VAL A 1 188 ? -10.840 -0.658 16.887 1.00 94.12 188 VAL A N 1
ATOM 1476 C CA . VAL A 1 188 ? -11.975 0.260 17.116 1.00 94.12 188 VAL A CA 1
ATOM 1477 C C . VAL A 1 188 ? -11.550 1.448 17.973 1.00 94.12 188 VAL A C 1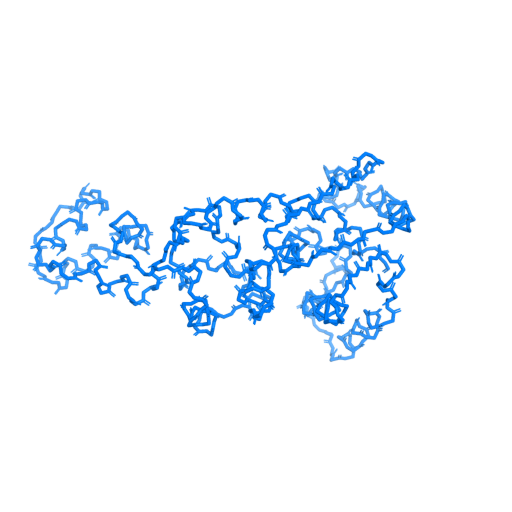
ATOM 1479 O O . VAL A 1 188 ? -11.881 2.596 17.660 1.00 94.12 188 VAL A O 1
ATOM 1482 N N . LYS A 1 189 ? -10.763 1.200 19.023 1.00 93.75 189 LYS A N 1
ATOM 1483 C CA . LYS A 1 189 ? -10.191 2.257 19.851 1.00 93.75 189 LYS A CA 1
ATOM 1484 C C . LYS A 1 189 ? -9.370 3.209 18.995 1.00 93.75 189 LYS A C 1
ATOM 1486 O O . LYS A 1 189 ? -9.546 4.414 19.134 1.00 93.75 189 LYS A O 1
ATOM 1491 N N . ASP A 1 190 ? -8.519 2.724 18.100 1.00 91.06 190 ASP A N 1
ATOM 1492 C CA . ASP A 1 190 ? -7.644 3.565 17.275 1.00 91.06 190 ASP A CA 1
ATOM 1493 C C . ASP A 1 190 ? -8.371 4.348 16.174 1.00 91.06 190 ASP A C 1
ATOM 1495 O O . ASP A 1 190 ? -7.968 5.470 15.862 1.00 91.06 190 ASP A O 1
ATOM 1499 N N . ILE A 1 191 ? -9.486 3.823 15.664 1.00 91.19 191 ILE A N 1
ATOM 1500 C CA . ILE A 1 191 ? -10.344 4.463 14.651 1.00 91.19 191 ILE A CA 1
ATOM 1501 C C . ILE A 1 191 ? -10.946 5.786 15.126 1.00 91.19 191 ILE A C 1
ATOM 1503 O O . ILE A 1 191 ? -11.157 6.688 14.306 1.00 91.19 191 ILE A O 1
ATOM 1507 N N . TYR A 1 192 ? -11.271 5.887 16.413 1.00 92.00 192 TYR A N 1
ATOM 1508 C CA . TYR A 1 192 ? -11.931 7.052 16.990 1.00 92.00 192 TYR A CA 1
ATOM 1509 C C . TYR A 1 192 ? -10.938 7.995 17.660 1.00 92.00 192 TYR A C 1
ATOM 1511 O O . TYR A 1 192 ? -10.003 7.571 18.339 1.00 92.00 192 TYR A O 1
ATOM 1519 N N . SER A 1 193 ? -11.149 9.301 17.529 1.00 93.69 193 SER A N 1
ATOM 1520 C CA . SER A 1 193 ? -10.465 10.266 18.385 1.00 93.69 193 SER A CA 1
ATOM 1521 C C . SER A 1 193 ? -10.987 10.152 19.827 1.00 93.69 193 SER A C 1
ATOM 1523 O O . SER A 1 193 ? -12.071 9.625 20.080 1.00 93.69 193 SER A O 1
ATOM 1525 N N . LYS A 1 194 ? -10.230 10.653 20.814 1.00 95.69 194 LYS A N 1
ATOM 1526 C CA . LYS A 1 194 ? -10.735 10.710 22.199 1.00 95.69 194 LYS A CA 1
ATOM 1527 C C . LYS A 1 194 ? -12.008 11.563 22.295 1.00 95.69 194 LYS A C 1
ATOM 1529 O O . LYS A 1 194 ? -12.892 11.224 23.072 1.00 95.69 194 LYS A O 1
ATOM 1534 N N . ASN A 1 195 ? -12.089 12.640 21.514 1.00 95.88 195 ASN A N 1
ATOM 1535 C CA . ASN A 1 195 ? -13.256 13.515 21.506 1.00 95.88 195 ASN A CA 1
ATOM 1536 C C . ASN A 1 195 ? -14.466 12.814 20.888 1.00 95.88 195 ASN A C 1
ATOM 1538 O O . ASN A 1 195 ? -15.546 12.925 21.447 1.00 95.88 195 ASN A O 1
ATOM 1542 N N . ASP A 1 196 ? -14.278 12.020 19.830 1.00 94.81 196 ASP A N 1
ATOM 1543 C CA . ASP A 1 196 ? -15.374 11.266 19.207 1.00 94.81 196 ASP A CA 1
ATOM 1544 C C . ASP A 1 196 ? -16.010 10.294 20.213 1.00 94.81 196 ASP A C 1
ATOM 1546 O O . ASP A 1 196 ? -17.229 10.191 20.300 1.00 94.81 196 ASP A O 1
ATOM 1550 N N . LEU A 1 197 ? -15.184 9.607 21.016 1.00 96.12 197 LEU A N 1
ATOM 1551 C CA . LEU A 1 197 ? -15.668 8.702 22.066 1.00 96.12 197 LEU A CA 1
ATOM 1552 C C . LEU A 1 197 ? -16.406 9.453 23.181 1.00 96.12 197 LEU A C 1
ATOM 1554 O O . LEU A 1 197 ? -17.395 8.948 23.700 1.00 96.12 197 LEU A O 1
ATOM 1558 N N . ILE A 1 198 ? -15.935 10.649 23.548 1.00 96.31 198 ILE A N 1
ATOM 1559 C CA . ILE A 1 198 ? -16.615 11.512 24.524 1.00 96.31 198 ILE A CA 1
ATOM 1560 C C . ILE A 1 198 ? -17.986 11.936 23.992 1.00 96.31 198 ILE A C 1
ATOM 1562 O O . ILE A 1 198 ? -18.974 11.768 24.697 1.00 96.31 198 ILE A O 1
ATOM 1566 N N . THR A 1 199 ? -18.059 12.411 22.749 1.00 96.06 199 THR A N 1
ATOM 1567 C CA . THR A 1 199 ? -19.324 12.800 22.115 1.00 96.06 199 THR A CA 1
ATOM 1568 C C . THR A 1 199 ? -20.302 11.626 22.061 1.00 96.06 199 THR A C 1
ATOM 1570 O O . THR A 1 199 ? -21.457 11.783 22.437 1.00 96.06 199 THR A O 1
ATOM 1573 N N . LEU A 1 200 ? -19.838 10.423 21.708 1.00 95.06 200 LEU A N 1
ATOM 1574 C CA . LEU A 1 200 ? -20.679 9.220 21.709 1.00 95.06 200 LEU A CA 1
ATOM 1575 C C . LEU A 1 200 ? -21.216 8.855 23.104 1.00 95.06 200 LEU A C 1
ATOM 1577 O O . LEU A 1 200 ? -22.353 8.398 23.223 1.00 95.06 200 LEU A O 1
ATOM 1581 N N . LEU A 1 201 ? -20.413 9.029 24.160 1.00 95.75 201 LEU A N 1
ATOM 1582 C CA . LEU A 1 201 ? -20.854 8.811 25.543 1.00 95.75 201 LEU A CA 1
ATOM 1583 C C . LEU A 1 201 ? -21.917 9.835 25.956 1.00 95.75 201 LEU A C 1
ATOM 1585 O O . LEU A 1 201 ? -22.922 9.450 26.551 1.00 95.75 201 LEU A O 1
ATOM 1589 N N . GLU A 1 202 ? -21.722 11.110 25.602 1.00 95.62 202 GLU A N 1
ATOM 1590 C CA . GLU A 1 202 ? -22.689 12.189 25.841 1.00 95.62 202 GLU A CA 1
ATOM 1591 C C . GLU A 1 202 ? -24.017 11.917 25.112 1.00 95.62 202 GLU A C 1
ATOM 1593 O O . GLU A 1 202 ? -25.077 11.965 25.734 1.00 95.62 202 GLU A O 1
ATOM 1598 N N . GLU A 1 203 ? -23.970 11.540 23.830 1.00 95.06 203 GLU A N 1
ATOM 1599 C CA . GLU A 1 203 ? -25.147 11.197 23.014 1.00 95.06 203 GLU A CA 1
ATOM 1600 C C . GLU A 1 203 ? -25.920 9.987 23.558 1.00 95.06 203 GLU A C 1
ATOM 1602 O O . GLU A 1 203 ? -27.151 9.955 23.511 1.00 95.06 203 GLU A O 1
ATOM 1607 N N . LYS A 1 204 ? -25.211 8.987 24.096 1.00 93.56 204 LYS A N 1
ATOM 1608 C CA . LYS A 1 204 ? -25.814 7.783 24.694 1.00 93.56 204 LYS A CA 1
ATOM 1609 C C . LYS A 1 204 ? -26.201 7.964 26.169 1.00 93.56 204 LYS A C 1
ATOM 1611 O O . LYS A 1 204 ? -26.720 7.018 26.765 1.00 93.56 204 LYS A O 1
ATOM 1616 N N . GLY A 1 205 ? -25.954 9.136 26.763 1.00 94.75 205 GLY A N 1
ATOM 1617 C CA . GLY A 1 205 ? -26.232 9.412 28.176 1.00 94.75 205 GLY A CA 1
ATOM 1618 C C . GLY A 1 205 ? -25.466 8.497 29.137 1.00 94.75 205 GLY A C 1
ATOM 1619 O O . GLY A 1 205 ? -26.015 8.075 30.153 1.00 94.75 205 GLY A O 1
ATOM 1620 N N . ILE A 1 206 ? -24.232 8.124 28.788 1.00 95.56 206 ILE A N 1
ATOM 1621 C CA . ILE A 1 206 ? -23.370 7.254 29.598 1.00 95.56 206 ILE A CA 1
ATOM 1622 C C . ILE A 1 206 ? -22.451 8.129 30.449 1.00 95.56 206 ILE A C 1
ATOM 1624 O O . ILE A 1 206 ? -21.736 8.972 29.915 1.00 95.56 206 ILE A O 1
ATOM 1628 N N . ASP A 1 207 ? -22.418 7.901 31.762 1.00 94.56 207 ASP A N 1
ATOM 1629 C CA . ASP A 1 207 ? -21.532 8.634 32.669 1.00 94.56 207 ASP A CA 1
ATOM 1630 C C . ASP A 1 207 ? -20.049 8.333 32.397 1.00 94.56 207 ASP A C 1
ATOM 1632 O O . ASP A 1 207 ? -19.630 7.178 32.282 1.00 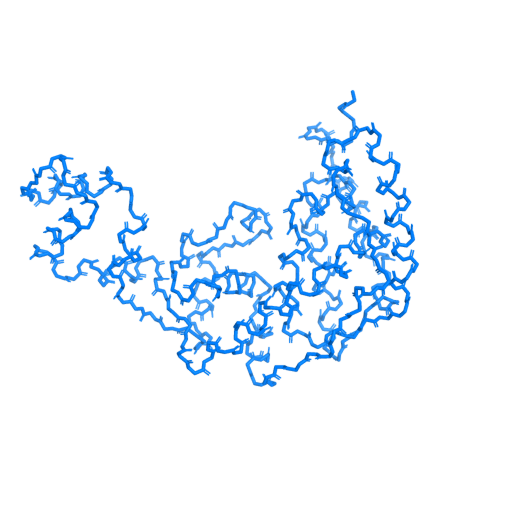94.56 207 ASP A O 1
ATOM 1636 N N . PHE A 1 208 ? -19.217 9.377 32.355 1.00 95.69 208 PHE A N 1
ATOM 1637 C CA . PHE A 1 208 ? -17.773 9.246 32.147 1.00 95.69 208 PHE A CA 1
ATOM 1638 C C . PHE A 1 208 ? -16.974 10.338 32.863 1.00 95.69 208 PHE A C 1
ATOM 1640 O O . PHE A 1 208 ? -17.498 11.367 33.290 1.00 95.69 208 PHE A O 1
ATOM 1647 N N . LYS A 1 209 ? -15.653 10.140 32.968 1.00 94.25 209 LYS A N 1
ATOM 1648 C CA . LYS A 1 209 ? -14.717 11.177 33.435 1.00 94.25 209 LYS A CA 1
ATOM 1649 C C . LYS A 1 209 ? -13.875 11.680 32.268 1.00 94.25 209 LYS A C 1
ATOM 1651 O O . LYS A 1 209 ? -13.253 10.888 31.567 1.00 94.25 209 LYS A O 1
ATOM 1656 N N . LYS A 1 210 ? -13.739 13.002 32.114 1.00 89.31 210 LYS A N 1
ATOM 1657 C CA . LYS A 1 210 ? -12.901 13.620 31.056 1.00 89.31 210 LYS A CA 1
ATOM 1658 C C . LYS A 1 210 ? -11.431 13.163 31.089 1.00 89.31 210 LYS A C 1
ATOM 1660 O O . LYS A 1 210 ? -10.744 13.169 30.064 1.00 89.31 210 LYS A O 1
ATOM 1665 N N . SER A 1 211 ? -10.938 12.740 32.255 1.00 94.31 211 SER A N 1
ATOM 1666 C CA . SER A 1 211 ? -9.586 12.202 32.439 1.00 94.31 211 SER A CA 1
ATOM 1667 C C . SER A 1 211 ? -9.404 10.765 31.937 1.00 94.31 211 SER A C 1
ATOM 1669 O O . SER A 1 211 ? -8.261 10.341 31.771 1.00 94.31 211 SER A O 1
ATOM 1671 N N . TRP A 1 212 ? -10.482 10.023 31.654 1.00 97.62 212 TRP A N 1
ATOM 1672 C CA . TRP A 1 212 ? -10.394 8.648 31.160 1.00 97.62 212 TRP A CA 1
ATOM 1673 C C . TRP A 1 212 ? -9.624 8.555 29.839 1.00 97.62 212 TRP A C 1
ATOM 1675 O O . TRP A 1 212 ? -9.646 9.459 28.992 1.00 97.62 212 TRP A O 1
ATOM 1685 N N . LYS A 1 213 ? -8.893 7.451 29.681 1.00 96.94 213 LYS A N 1
ATOM 1686 C CA . LYS A 1 213 ? -8.190 7.103 28.440 1.00 96.94 213 LYS A CA 1
ATOM 1687 C C . LYS A 1 213 ? -9.182 6.531 27.421 1.00 96.94 213 LYS A C 1
ATOM 1689 O O . LYS A 1 213 ? -10.246 6.055 27.799 1.00 96.94 213 LYS A O 1
ATOM 1694 N N . LYS A 1 214 ? -8.806 6.516 26.133 1.00 97.12 214 LYS A N 1
ATOM 1695 C CA . LYS A 1 214 ? -9.650 5.985 25.042 1.00 97.12 214 LYS A CA 1
ATOM 1696 C C . LYS A 1 214 ? -10.190 4.578 25.325 1.00 97.12 214 LYS A C 1
ATOM 1698 O O . LYS A 1 214 ? -11.363 4.345 25.090 1.00 97.12 214 LYS A O 1
ATOM 1703 N N . GLY A 1 215 ? -9.360 3.684 25.874 1.00 96.81 215 GLY A N 1
ATOM 1704 C CA . GLY A 1 215 ? -9.782 2.324 26.234 1.00 96.81 215 GLY A CA 1
ATOM 1705 C C . GLY A 1 215 ? -10.932 2.315 27.242 1.00 96.81 215 GLY A C 1
ATOM 1706 O O . GLY A 1 215 ? -11.960 1.723 26.972 1.00 96.81 215 GLY A O 1
ATOM 1707 N N . GLN A 1 216 ? -10.817 3.086 28.326 1.00 97.56 216 GLN A N 1
ATOM 1708 C CA . GLN A 1 216 ? -11.863 3.192 29.355 1.00 97.56 216 GLN A CA 1
ATOM 1709 C C . GLN A 1 216 ? -13.157 3.819 28.815 1.00 97.56 216 GLN A C 1
ATOM 1711 O O . GLN A 1 216 ? -14.253 3.410 29.183 1.00 97.56 216 GLN A O 1
ATOM 1716 N N . LEU A 1 217 ? -13.036 4.823 27.938 1.00 97.44 217 LEU A N 1
ATOM 1717 C CA . LEU A 1 217 ? -14.192 5.440 27.282 1.00 97.44 217 LEU A CA 1
ATOM 1718 C C . LEU A 1 217 ? -14.909 4.427 26.377 1.00 97.44 217 LEU A C 1
ATOM 1720 O O . LEU A 1 217 ? -16.128 4.310 26.433 1.00 97.44 217 LEU A O 1
ATOM 1724 N N . LEU A 1 218 ? -14.153 3.666 25.582 1.00 97.00 218 LEU A N 1
ATOM 1725 C CA . LEU A 1 218 ? -14.704 2.636 24.705 1.00 97.00 218 LEU A CA 1
ATOM 1726 C C . LEU A 1 218 ? -15.290 1.452 25.493 1.00 97.00 218 LEU A C 1
ATOM 1728 O O . LEU A 1 218 ? -16.354 0.967 25.130 1.00 97.00 218 LEU A O 1
ATOM 1732 N N . GLU A 1 219 ? -14.654 1.027 26.588 1.00 96.88 219 GLU A N 1
ATOM 1733 C CA . GLU A 1 219 ? -15.179 0.008 27.513 1.00 96.88 219 GLU A CA 1
ATOM 1734 C C . GLU A 1 219 ? -16.539 0.418 28.085 1.00 96.88 219 GLU A C 1
ATOM 1736 O O . GLU A 1 219 ? -17.451 -0.405 28.147 1.00 96.88 219 GLU A O 1
ATOM 1741 N N . ALA A 1 220 ? -16.706 1.689 28.464 1.00 96.75 220 ALA A N 1
ATOM 1742 C CA . ALA A 1 220 ? -17.982 2.199 28.959 1.00 96.75 220 ALA A CA 1
ATOM 1743 C C . ALA A 1 220 ? -19.082 2.151 27.882 1.00 96.75 220 ALA A C 1
ATOM 1745 O O . ALA A 1 220 ? -20.208 1.747 28.178 1.00 96.75 220 ALA A O 1
ATOM 1746 N N . ILE A 1 221 ? -18.751 2.485 26.626 1.00 96.31 221 ILE A N 1
ATOM 1747 C CA . ILE A 1 221 ? -19.677 2.346 25.489 1.00 96.31 221 ILE A CA 1
ATOM 1748 C C . ILE A 1 221 ? -20.028 0.871 25.270 1.00 96.31 221 ILE A C 1
ATOM 1750 O O . ILE A 1 221 ? -21.206 0.526 25.258 1.00 96.31 221 ILE A O 1
ATOM 1754 N N . ALA A 1 222 ? -19.025 -0.002 25.150 1.00 95.12 222 ALA A N 1
ATOM 1755 C CA . ALA A 1 222 ? -19.212 -1.427 24.879 1.00 95.12 222 ALA A CA 1
ATOM 1756 C C . ALA A 1 222 ? -19.958 -2.154 26.013 1.00 95.12 222 ALA A C 1
ATOM 1758 O O . ALA A 1 222 ? -20.710 -3.087 25.764 1.00 95.12 222 ALA A O 1
ATOM 1759 N N . SER A 1 223 ? -19.816 -1.703 27.262 1.00 94.56 223 SER A N 1
ATOM 1760 C CA . SER A 1 223 ? -20.569 -2.260 28.395 1.00 94.56 223 SER A CA 1
ATOM 1761 C C . SER A 1 223 ? -22.062 -1.934 28.318 1.00 94.56 223 SER A C 1
ATOM 1763 O O . SER A 1 223 ? -22.897 -2.723 28.758 1.00 94.56 223 SER A O 1
ATOM 1765 N N . ARG A 1 224 ? -22.414 -0.762 27.774 1.00 95.19 224 ARG A N 1
ATOM 1766 C CA . ARG A 1 224 ? -23.808 -0.338 27.588 1.00 95.19 224 ARG A CA 1
ATOM 1767 C C . ARG A 1 224 ? -24.411 -0.876 26.292 1.00 95.19 224 ARG A C 1
ATOM 1769 O O . ARG A 1 224 ? -25.614 -1.116 26.241 1.00 95.19 224 ARG A O 1
ATOM 1776 N N . ASP A 1 225 ? -23.578 -1.041 25.274 1.00 94.00 225 ASP A N 1
ATOM 1777 C CA . ASP A 1 225 ? -23.918 -1.489 23.928 1.00 94.00 225 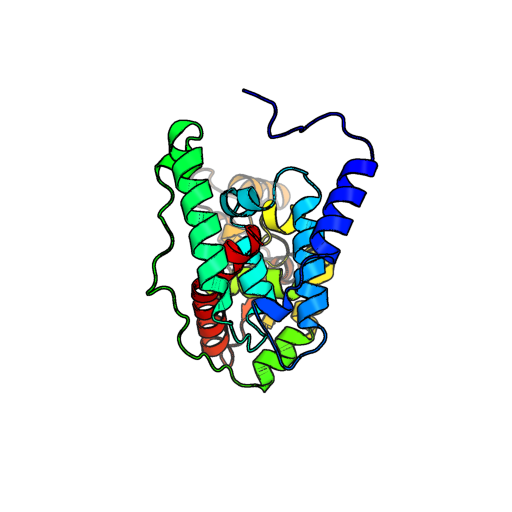ASP A CA 1
ATOM 1778 C C . ASP A 1 225 ? -22.927 -2.584 23.491 1.00 94.00 225 ASP A C 1
ATOM 1780 O O . ASP A 1 225 ? -21.940 -2.291 22.809 1.00 94.00 225 ASP A O 1
ATOM 1784 N N . PRO A 1 226 ? -23.152 -3.850 23.901 1.00 92.56 226 PRO A N 1
ATOM 1785 C CA . PRO A 1 226 ? -22.216 -4.945 23.635 1.00 92.56 226 PRO A CA 1
ATOM 1786 C C . PRO A 1 226 ? -21.946 -5.194 22.149 1.00 92.56 226 PRO A C 1
ATOM 1788 O O . PRO A 1 226 ? -20.874 -5.674 21.800 1.00 92.56 226 PRO A O 1
ATOM 1791 N N . ALA A 1 227 ? -22.886 -4.826 21.273 1.00 95.25 227 ALA A N 1
ATOM 1792 C CA . ALA A 1 227 ? -22.752 -4.969 19.825 1.00 95.25 227 ALA A CA 1
ATOM 1793 C C . ALA A 1 227 ? -21.963 -3.819 19.172 1.00 95.25 227 ALA A C 1
ATOM 1795 O O . ALA A 1 227 ? -21.730 -3.847 17.964 1.00 95.25 227 ALA A O 1
ATOM 1796 N N . PHE A 1 228 ? -21.559 -2.793 19.930 1.00 94.88 228 PHE A N 1
ATOM 1797 C CA . PHE A 1 228 ? -20.910 -1.601 19.383 1.00 94.88 228 PHE A CA 1
ATOM 1798 C C . PHE A 1 228 ? -19.636 -1.935 18.599 1.00 94.88 228 PHE A C 1
ATOM 1800 O O . PHE A 1 228 ? -19.430 -1.419 17.499 1.00 94.88 228 PHE A O 1
ATOM 1807 N N . VAL A 1 229 ? -18.787 -2.813 19.142 1.00 95.12 229 VAL A N 1
ATOM 1808 C CA . VAL A 1 229 ? -17.526 -3.202 18.491 1.00 95.12 229 VAL A CA 1
ATOM 1809 C C . VAL A 1 229 ? -17.810 -3.932 17.179 1.00 95.12 229 VAL A C 1
ATOM 1811 O O . VAL A 1 229 ? -17.195 -3.595 16.168 1.00 95.12 229 VAL A O 1
ATOM 1814 N N . ASP A 1 230 ? -18.775 -4.854 17.153 1.00 96.00 230 ASP A N 1
ATOM 1815 C CA . ASP A 1 230 ? -19.178 -5.573 15.937 1.00 96.00 230 ASP A CA 1
ATOM 1816 C C . ASP A 1 230 ? -19.750 -4.627 14.872 1.00 96.00 230 ASP A C 1
ATOM 1818 O O . ASP A 1 230 ? -19.359 -4.686 13.706 1.00 96.00 230 ASP A O 1
ATOM 1822 N N . GLN A 1 231 ? -20.619 -3.691 15.268 1.00 95.75 231 GLN A N 1
ATOM 1823 C CA . GLN A 1 231 ? -21.216 -2.706 14.357 1.00 95.75 231 GLN A CA 1
ATOM 1824 C C . GLN A 1 231 ? -20.164 -1.785 13.731 1.00 95.75 231 GLN A C 1
ATOM 1826 O O . GLN A 1 231 ? -20.205 -1.513 12.529 1.00 95.75 231 GLN A O 1
ATOM 1831 N N . VAL A 1 232 ? -19.207 -1.299 14.529 1.00 95.00 232 VAL A N 1
ATOM 1832 C CA . VAL A 1 232 ? -18.093 -0.496 14.006 1.00 95.00 232 VAL A CA 1
ATOM 1833 C C . VAL A 1 232 ? -17.216 -1.346 13.095 1.00 95.00 232 VAL A C 1
ATOM 1835 O O . VAL A 1 232 ? -16.797 -0.865 12.045 1.00 95.00 232 VAL A O 1
ATOM 1838 N N . SER A 1 233 ? -16.967 -2.601 13.460 1.00 94.44 233 SER A N 1
ATOM 1839 C CA . SER A 1 233 ? -16.147 -3.513 12.664 1.00 94.44 233 SER A CA 1
ATOM 1840 C C . SER A 1 233 ? -16.749 -3.774 11.290 1.00 94.44 233 SER A C 1
ATOM 1842 O O . SER A 1 233 ? -16.029 -3.704 10.293 1.00 94.44 233 SER A O 1
ATOM 1844 N N . ASP A 1 234 ? -18.067 -3.968 11.204 1.00 95.00 234 ASP A N 1
ATOM 1845 C CA . ASP A 1 234 ? -18.750 -4.092 9.919 1.00 95.00 234 ASP A CA 1
ATOM 1846 C C . ASP A 1 234 ? -18.758 -2.771 9.135 1.00 95.00 234 ASP A C 1
ATOM 1848 O O . ASP A 1 234 ? -18.444 -2.764 7.944 1.00 95.00 234 ASP A O 1
ATOM 1852 N N . ARG A 1 235 ? -19.044 -1.630 9.776 1.00 95.38 235 ARG A N 1
ATOM 1853 C CA . ARG A 1 235 ? -19.073 -0.329 9.084 1.00 95.38 235 ARG A CA 1
ATOM 1854 C C . ARG A 1 235 ? -17.704 0.067 8.532 1.00 95.38 235 ARG A C 1
ATOM 1856 O O . ARG A 1 235 ? -17.593 0.521 7.397 1.00 95.38 235 ARG A O 1
ATOM 1863 N N . GLU A 1 236 ? -16.664 -0.081 9.343 1.00 95.38 236 GLU A N 1
ATOM 1864 C CA . GLU A 1 236 ? -15.293 0.333 9.025 1.00 95.38 236 GLU A CA 1
ATOM 1865 C C . GLU A 1 236 ? -14.500 -0.755 8.293 1.00 95.38 236 GLU A C 1
ATOM 1867 O O . GLU A 1 236 ? -13.333 -0.526 7.944 1.00 95.38 236 GLU A O 1
ATOM 1872 N N . LYS A 1 237 ? -15.130 -1.916 8.062 1.00 96.00 237 LYS A N 1
ATOM 1873 C CA . LYS A 1 237 ? -14.542 -3.106 7.441 1.00 96.00 237 LYS A CA 1
ATOM 1874 C C . LYS A 1 237 ? -13.204 -3.437 8.103 1.00 96.00 237 LYS A C 1
ATOM 1876 O O . LYS A 1 237 ? -12.150 -3.377 7.467 1.00 96.00 237 LYS A O 1
ATOM 1881 N N . ILE A 1 238 ? -13.253 -3.692 9.412 1.00 95.62 238 ILE A N 1
ATOM 1882 C CA . ILE A 1 238 ? -12.093 -4.126 10.194 1.00 95.62 238 ILE A CA 1
ATOM 1883 C C . ILE A 1 238 ? -11.812 -5.576 9.844 1.00 95.62 238 ILE A C 1
ATOM 1885 O O . ILE A 1 238 ? -12.643 -6.457 10.063 1.00 95.62 238 ILE A O 1
ATOM 1889 N N . VAL A 1 239 ? -10.637 -5.805 9.275 1.00 95.25 239 VAL A N 1
ATOM 1890 C CA . VAL A 1 239 ? -10.231 -7.112 8.777 1.00 95.25 239 VAL A CA 1
ATOM 1891 C C . VAL A 1 239 ? -8.886 -7.518 9.340 1.00 95.25 239 VAL A C 1
ATOM 1893 O O . VAL A 1 239 ? -8.051 -6.670 9.672 1.00 95.25 239 VAL A O 1
ATOM 1896 N N . ARG A 1 240 ? -8.654 -8.828 9.355 1.00 95.00 240 ARG A N 1
ATOM 1897 C CA . ARG A 1 240 ? -7.311 -9.402 9.418 1.00 95.00 240 ARG A CA 1
ATOM 1898 C C . ARG A 1 240 ? -7.037 -10.268 8.201 1.00 95.00 240 ARG A C 1
ATOM 1900 O O . ARG A 1 240 ? -7.957 -10.867 7.642 1.00 95.00 240 ARG A O 1
ATOM 1907 N N . ILE A 1 241 ? -5.765 -10.361 7.824 1.00 94.88 241 ILE A N 1
ATOM 1908 C CA . ILE A 1 241 ? -5.318 -11.395 6.884 1.00 94.88 241 ILE A CA 1
ATOM 1909 C C . ILE A 1 241 ? -5.532 -12.748 7.556 1.00 94.88 241 ILE A C 1
ATOM 1911 O O . ILE A 1 241 ? -5.137 -12.928 8.718 1.00 94.88 241 ILE A O 1
ATOM 1915 N N . LYS A 1 242 ? -6.156 -13.681 6.831 1.00 93.88 242 LYS A N 1
ATOM 1916 C CA . LYS A 1 242 ? -6.401 -15.023 7.355 1.00 93.88 242 LYS A CA 1
ATOM 1917 C C . LYS A 1 242 ? -5.080 -15.679 7.783 1.00 93.88 242 LYS A C 1
ATOM 1919 O O . LYS A 1 242 ? -4.093 -15.545 7.052 1.00 93.88 242 LYS A O 1
ATOM 1924 N N . PRO A 1 243 ? -5.019 -16.349 8.951 1.00 92.50 243 PRO A N 1
ATOM 1925 C CA . PRO A 1 243 ? -3.771 -16.878 9.507 1.00 92.50 243 PRO A CA 1
ATOM 1926 C C . PRO A 1 243 ? -2.942 -17.714 8.524 1.00 92.50 243 PRO A C 1
ATOM 1928 O O . PRO A 1 243 ? -1.721 -17.576 8.484 1.00 92.50 243 PRO A O 1
ATOM 1931 N N . GLU A 1 244 ? -3.600 -18.519 7.692 1.00 91.81 244 GLU A N 1
ATOM 1932 C CA . GLU A 1 244 ? -2.980 -19.382 6.685 1.00 91.81 244 GLU A CA 1
ATOM 1933 C C . GLU A 1 244 ? -2.269 -18.641 5.542 1.00 91.81 244 GLU A C 1
ATOM 1935 O O . GLU A 1 244 ? -1.523 -19.278 4.809 1.00 91.81 244 GLU A O 1
ATOM 1940 N N . TYR A 1 245 ? -2.482 -17.329 5.386 1.00 91.81 245 TYR A N 1
ATOM 1941 C CA . TYR A 1 245 ? -1.858 -16.509 4.337 1.00 91.81 245 TYR A CA 1
ATOM 1942 C C . TYR A 1 245 ? -0.865 -15.475 4.882 1.00 91.81 245 TYR A C 1
ATOM 1944 O O . TYR A 1 245 ? -0.245 -14.736 4.116 1.00 91.81 245 TYR A O 1
ATOM 1952 N N . GLN A 1 246 ? -0.719 -15.355 6.205 1.00 89.81 246 GLN A N 1
ATOM 1953 C CA . GLN A 1 246 ? 0.074 -14.274 6.800 1.00 89.81 246 GLN A CA 1
ATOM 1954 C C . GLN A 1 246 ? 1.542 -14.314 6.363 1.00 89.81 246 GLN A C 1
ATOM 1956 O O . GLN A 1 246 ? 2.126 -13.272 6.061 1.00 89.81 246 GLN A O 1
ATOM 1961 N N . HIS A 1 247 ? 2.139 -15.505 6.307 1.00 89.00 247 HIS A N 1
ATOM 1962 C CA . HIS A 1 247 ? 3.542 -15.666 5.936 1.00 89.00 247 HIS A CA 1
ATOM 1963 C C . HIS A 1 247 ? 3.814 -15.201 4.500 1.00 89.00 247 HIS A C 1
ATOM 1965 O O . HIS A 1 247 ? 4.784 -14.482 4.241 1.00 89.00 247 HIS A O 1
ATOM 1971 N N . GLU A 1 248 ? 2.940 -15.565 3.569 1.00 90.62 248 GLU A N 1
ATOM 1972 C CA . GLU A 1 248 ? 3.046 -15.205 2.163 1.00 90.62 248 GLU A CA 1
ATOM 1973 C C . GLU A 1 248 ? 2.862 -13.706 1.977 1.00 90.62 248 GLU A C 1
ATOM 1975 O O . GLU A 1 248 ? 3.659 -13.084 1.282 1.00 90.62 248 GLU A O 1
ATOM 1980 N N . PHE A 1 249 ? 1.903 -13.090 2.667 1.00 92.31 249 PHE A N 1
ATOM 1981 C CA . PHE A 1 249 ? 1.718 -11.641 2.626 1.00 92.31 249 PHE A CA 1
ATOM 1982 C C . PHE A 1 249 ? 2.940 -10.876 3.149 1.00 92.31 249 PHE A C 1
ATOM 1984 O O . PHE A 1 249 ? 3.393 -9.932 2.497 1.00 92.31 249 PHE A O 1
ATOM 1991 N N . TYR A 1 250 ? 3.528 -11.295 4.275 1.00 89.50 250 TYR A N 1
ATOM 1992 C CA . TYR A 1 250 ? 4.777 -10.698 4.762 1.00 89.50 250 TYR A CA 1
ATOM 1993 C C . TYR A 1 250 ? 5.921 -10.865 3.759 1.00 89.50 250 TYR A C 1
ATOM 1995 O O . TYR A 1 250 ? 6.674 -9.918 3.517 1.00 89.50 250 TYR A O 1
ATOM 2003 N N . SER A 1 251 ? 6.015 -12.035 3.130 1.00 89.62 251 SER A N 1
ATOM 2004 C CA . SER A 1 251 ? 7.011 -12.315 2.094 1.00 89.62 251 SER A CA 1
ATOM 2005 C C . SER A 1 251 ? 6.806 -11.436 0.855 1.00 89.62 251 SER A C 1
ATOM 2007 O O . SER A 1 251 ? 7.770 -10.882 0.331 1.00 89.62 251 SER A O 1
ATOM 2009 N N . MET A 1 252 ? 5.558 -11.220 0.427 1.00 90.81 252 MET A N 1
ATOM 2010 C CA . MET A 1 252 ? 5.207 -10.340 -0.693 1.00 90.81 252 MET A CA 1
ATOM 2011 C C . MET A 1 252 ? 5.526 -8.877 -0.415 1.00 90.81 252 MET A C 1
ATOM 2013 O O . MET A 1 252 ? 6.052 -8.190 -1.289 1.00 90.81 252 MET A O 1
ATOM 2017 N N . VAL A 1 253 ? 5.244 -8.386 0.792 1.00 92.12 253 VAL A N 1
ATOM 2018 C CA . VAL A 1 253 ? 5.601 -7.012 1.169 1.00 92.12 253 VAL A CA 1
ATOM 2019 C C . VAL A 1 253 ? 7.117 -6.850 1.256 1.00 92.12 253 VAL A C 1
ATOM 2021 O O . VAL A 1 253 ? 7.659 -5.852 0.778 1.00 92.12 253 VAL A O 1
ATOM 2024 N N . ALA A 1 254 ? 7.822 -7.832 1.822 1.00 90.25 254 ALA A N 1
ATOM 2025 C CA . ALA A 1 254 ? 9.280 -7.833 1.838 1.00 90.25 254 ALA A CA 1
ATOM 2026 C C . ALA A 1 254 ? 9.850 -7.814 0.411 1.00 90.25 254 ALA A C 1
ATOM 2028 O O . ALA A 1 254 ? 10.761 -7.037 0.131 1.00 90.25 254 ALA A O 1
ATOM 2029 N N . HIS A 1 255 ? 9.269 -8.588 -0.507 1.00 89.62 255 HIS A N 1
ATOM 2030 C CA . HIS A 1 255 ? 9.645 -8.560 -1.915 1.00 89.62 255 HIS A CA 1
ATOM 2031 C C . HIS A 1 255 ? 9.330 -7.220 -2.588 1.00 89.62 255 HIS A C 1
ATOM 2033 O O . HIS A 1 255 ? 10.185 -6.665 -3.268 1.00 89.62 255 HIS A O 1
ATOM 2039 N N . ALA A 1 256 ? 8.161 -6.625 -2.344 1.00 92.19 256 ALA A N 1
ATOM 2040 C CA . ALA A 1 256 ? 7.838 -5.299 -2.870 1.00 92.19 256 ALA A CA 1
ATOM 2041 C C . ALA A 1 256 ? 8.893 -4.251 -2.462 1.00 92.19 256 ALA A C 1
ATOM 2043 O O . ALA A 1 256 ? 9.300 -3.424 -3.278 1.00 92.19 256 ALA A O 1
ATOM 2044 N N . LYS A 1 257 ? 9.416 -4.324 -1.230 1.00 90.31 257 LYS A N 1
ATOM 2045 C CA . LYS A 1 257 ? 10.511 -3.449 -0.776 1.00 90.31 257 LYS A CA 1
ATOM 2046 C C . LYS A 1 257 ? 11.813 -3.674 -1.546 1.00 90.31 257 LYS A C 1
ATOM 2048 O O . LYS A 1 257 ? 12.544 -2.713 -1.779 1.00 90.31 257 LYS A O 1
ATOM 2053 N N . THR A 1 258 ? 12.127 -4.908 -1.948 1.00 88.56 258 THR A N 1
ATOM 2054 C CA . THR A 1 258 ? 13.320 -5.171 -2.772 1.00 88.56 258 THR A CA 1
ATOM 2055 C C . THR A 1 258 ? 13.114 -4.728 -4.221 1.00 88.56 258 THR A C 1
ATOM 2057 O O . THR A 1 258 ? 14.031 -4.172 -4.823 1.00 88.56 258 THR A O 1
ATOM 2060 N N . MET A 1 259 ? 11.897 -4.873 -4.756 1.00 90.06 259 MET A N 1
ATOM 2061 C CA . MET A 1 259 ? 11.513 -4.404 -6.093 1.00 90.06 259 MET A CA 1
ATOM 2062 C C . MET A 1 259 ? 11.529 -2.882 -6.240 1.00 90.06 259 MET A C 1
ATOM 2064 O O . MET A 1 259 ? 11.793 -2.385 -7.338 1.00 90.06 259 MET A O 1
ATOM 2068 N N . GLN A 1 260 ? 11.278 -2.144 -5.153 1.00 93.00 260 GLN A N 1
ATOM 2069 C CA . GLN A 1 260 ? 11.161 -0.685 -5.162 1.00 93.00 260 GLN A CA 1
ATOM 2070 C C . GLN A 1 260 ? 12.300 -0.001 -5.916 1.00 93.00 260 GLN A C 1
ATOM 2072 O O . GLN A 1 260 ? 12.038 0.870 -6.744 1.00 93.00 260 GLN A O 1
ATOM 2077 N N . LYS A 1 261 ? 13.550 -0.415 -5.687 1.00 91.38 261 LYS A N 1
ATOM 2078 C CA . LYS A 1 261 ? 14.720 0.194 -6.338 1.00 91.38 261 LYS A CA 1
ATOM 2079 C C . LYS A 1 261 ? 14.683 0.055 -7.859 1.00 91.38 261 LYS A C 1
ATOM 2081 O O . LYS A 1 261 ? 15.043 0.986 -8.572 1.00 91.38 261 LYS A O 1
ATOM 2086 N N . ASN A 1 262 ? 14.210 -1.074 -8.378 1.00 91.94 262 ASN A N 1
ATOM 2087 C CA . ASN A 1 262 ? 14.104 -1.270 -9.821 1.00 91.94 262 ASN A CA 1
ATOM 2088 C C . ASN A 1 262 ? 12.979 -0.419 -10.417 1.00 91.94 262 ASN A C 1
ATOM 2090 O O . ASN A 1 262 ? 13.163 0.185 -11.473 1.00 91.94 262 ASN A O 1
ATOM 2094 N N . ILE A 1 263 ? 11.859 -0.270 -9.706 1.00 94.56 263 ILE A N 1
ATOM 2095 C CA . ILE A 1 263 ? 10.794 0.659 -10.105 1.00 94.56 263 ILE A CA 1
ATOM 2096 C C . ILE A 1 263 ? 11.274 2.122 -10.051 1.00 94.56 263 ILE A C 1
ATOM 2098 O O . ILE A 1 263 ? 10.946 2.919 -10.933 1.00 94.56 263 ILE A O 1
ATOM 2102 N N . GLU A 1 264 ? 12.095 2.493 -9.066 1.00 95.50 264 GLU A N 1
ATOM 2103 C CA . GLU A 1 264 ? 12.743 3.809 -9.019 1.00 95.50 264 GLU A CA 1
ATOM 2104 C C . GLU A 1 264 ? 13.620 4.041 -10.257 1.00 95.50 264 GLU A C 1
ATOM 2106 O O . GLU A 1 264 ? 13.577 5.123 -10.843 1.00 95.50 264 GLU A O 1
ATOM 2111 N N . LEU A 1 265 ? 14.364 3.029 -10.717 1.00 94.88 265 LEU A N 1
ATOM 2112 C CA . LEU A 1 265 ? 15.146 3.130 -11.953 1.00 94.88 265 LEU A CA 1
ATOM 2113 C C . LEU A 1 265 ? 14.262 3.367 -13.184 1.00 94.88 265 LEU A C 1
ATOM 2115 O O . LEU A 1 265 ? 14.619 4.197 -14.023 1.00 94.88 265 LEU A O 1
ATOM 2119 N N . LEU A 1 266 ? 13.090 2.727 -13.271 1.00 95.12 266 LEU A N 1
ATOM 2120 C CA . LEU A 1 266 ? 12.137 2.937 -14.373 1.00 95.12 266 LEU A CA 1
ATOM 2121 C C . LEU A 1 266 ? 11.637 4.387 -14.476 1.00 95.12 266 LEU A C 1
ATOM 2123 O O . LEU A 1 266 ? 11.266 4.840 -15.558 1.00 95.12 266 LEU A O 1
ATOM 2127 N N . CYS A 1 267 ? 11.699 5.167 -13.392 1.00 95.50 267 CYS A N 1
ATOM 2128 C CA . CYS A 1 267 ? 11.375 6.596 -13.418 1.00 95.50 267 CYS A CA 1
ATOM 2129 C C . CYS A 1 267 ? 12.363 7.429 -14.271 1.00 95.50 267 CYS A C 1
ATOM 2131 O O . CYS A 1 267 ? 12.100 8.605 -14.543 1.00 95.50 267 CYS A O 1
ATOM 2133 N N . PHE A 1 268 ? 13.480 6.830 -14.706 1.00 94.94 268 PHE A N 1
ATOM 2134 C CA . PHE A 1 268 ? 14.512 7.415 -15.571 1.00 94.94 268 PHE A CA 1
ATOM 2135 C C . PHE A 1 268 ? 14.567 6.810 -16.984 1.00 94.94 268 PHE A C 1
ATOM 2137 O O . PHE A 1 268 ? 15.500 7.132 -17.733 1.00 94.94 268 PHE A O 1
ATOM 2144 N N . ALA A 1 269 ? 13.613 5.938 -17.331 1.00 91.75 269 ALA A N 1
ATOM 2145 C CA . ALA A 1 269 ? 13.457 5.392 -18.679 1.00 91.75 269 ALA A CA 1
ATOM 2146 C C . ALA A 1 269 ? 13.099 6.481 -19.698 1.00 91.75 269 ALA A C 1
ATOM 2148 O O . ALA A 1 269 ? 12.251 7.355 -19.377 1.00 91.75 269 ALA A O 1
#